Protein AF-A0A220W6M7-F1 (afdb_monomer)

Nearest PDB structures (foldseek):
  3nyj-assembly1_A-2  TM=1.953E-01  e=9.601E+00  Homo sapiens

Solvent-accessible surface area (backbone atoms only — not comparable to full-atom values): 15765 Å² total; per-residue (Å²): 136,85,62,76,67,76,72,73,70,70,79,80,80,88,83,89,80,91,79,82,87,79,91,83,83,86,81,86,84,79,85,83,83,75,80,58,46,102,80,76,49,77,67,78,82,77,92,82,79,97,67,81,81,70,82,74,77,74,71,74,73,82,73,50,67,68,55,52,52,49,52,50,52,48,53,52,49,51,51,52,50,51,53,49,50,53,50,50,48,60,71,67,45,73,75,75,75,78,75,72,78,59,47,63,90,81,37,54,69,58,25,50,51,55,50,50,50,53,51,51,52,50,51,52,51,50,52,50,50,53,51,22,40,55,50,35,46,67,72,38,69,89,52,38,72,62,26,49,54,50,27,53,54,50,26,70,77,35,58,65,58,46,53,54,18,66,72,38,97,43,30,44,47,46,35,37,51,54,22,48,51,50,51,52,38,46,74,72,64,67,65,46,67,62,59,50,52,46,48,50,49,49,49,49,50,48,48,56,58,70,50,51,74,76,72,71,70,78,74,65,98,64,75,88,83,68,74,88,82,71,85,82,80,67,84,77,83,81,68,77,82,59,71,68,76,77,74,110

Mean predicted aligned error: 22.65 Å

Foldseek 3Di:
DDDPVVVPPDDDDDDDDDDDDDDDDDDDDDDDDDDDPPVGDHDDDDDDDDDDDDPDPPPPPPPDVVSVVVVVVVVVVVVVVVVVVVVVCVVPPPDDDPDPQDDCVPDVPSNCVVVVVVVVVVVVLVVLQVVLLVVCCVVVVPCLVVLLVQLVVVCVVPVVQQVVLSVDSRSSVSSSVVSVVVVVCVVVVVPDPVVVVVVVVVVVVVVVVVPPPPPPPPPPPDPPPDDPPDPPPDPDCPDDDPVVVVPD

Secondary structure (DSSP, 8-state):
---THHHH------------------------PPPBPTTSSBPPPPP-----------PPPS--HHHHHHHHHHHHHHHHHHHHHHHHHHHHSPPPPPPPP--TTT-HHHHHHHHHHHHHHHHHHHHHHHHHHHHHHHHSTTTHHHHHHHHHHHHHH-HHHHHHHHHSSSHHHHHHHHHHHHHHHHHTT---HHHHHHHHHHHHHHHHHHS---------S--TT--------PPP---SPPTTTS--

pLDDT: mean 73.78, std 19.53, range [30.53, 96.62]

Radius of gyration: 39.81 Å; Cα contacts (8 Å, |Δi|>4): 66; chains: 1; bounding box: 91×67×106 Å

Structure (mmCIF, N/CA/C/O backbone):
data_AF-A0A220W6M7-F1
#
_entry.id   AF-A0A220W6M7-F1
#
loop_
_atom_site.group_PDB
_atom_site.id
_atom_site.type_symbol
_atom_site.label_atom_id
_atom_site.label_alt_id
_atom_site.label_comp_id
_atom_site.label_asym_id
_atom_site.label_entity_id
_atom_site.label_seq_id
_atom_site.pdbx_PDB_ins_code
_atom_site.Cartn_x
_atom_site.Cartn_y
_atom_site.Cartn_z
_atom_site.occupancy
_atom_site.B_iso_or_equiv
_atom_site.auth_seq_id
_atom_site.auth_comp_id
_atom_site.auth_asym_id
_atom_site.auth_atom_id
_atom_site.pdbx_PDB_model_num
ATOM 1 N N . MET A 1 1 ? 6.833 -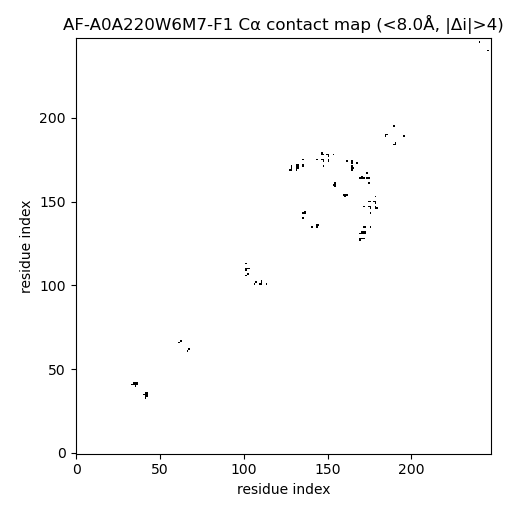43.307 13.948 1.00 44.53 1 MET A N 1
ATOM 2 C CA . MET A 1 1 ? 6.969 -41.965 13.353 1.00 44.53 1 MET A CA 1
ATOM 3 C C . MET A 1 1 ? 7.897 -42.109 12.163 1.00 44.53 1 MET A C 1
ATOM 5 O O . MET A 1 1 ? 9.087 -42.266 12.382 1.00 44.53 1 MET A O 1
ATOM 9 N N . GLY A 1 2 ? 7.351 -42.193 10.949 1.00 49.88 2 GLY A N 1
ATOM 10 C CA . GLY A 1 2 ? 8.148 -42.107 9.722 1.00 49.88 2 GLY A CA 1
ATOM 11 C C . GLY A 1 2 ? 8.271 -40.636 9.343 1.00 49.88 2 GLY A C 1
ATOM 12 O O . GLY A 1 2 ? 7.263 -39.929 9.346 1.00 49.88 2 GLY A O 1
ATOM 13 N N . THR A 1 3 ? 9.491 -40.157 9.133 1.00 58.62 3 THR A N 1
ATOM 14 C CA . THR A 1 3 ? 9.778 -38.774 8.743 1.00 58.62 3 THR A CA 1
ATOM 15 C C . THR A 1 3 ? 9.537 -38.584 7.247 1.00 58.62 3 THR A C 1
ATOM 17 O O . THR A 1 3 ? 9.719 -39.501 6.454 1.00 58.62 3 THR A O 1
ATOM 20 N N . ILE A 1 4 ? 9.109 -37.378 6.874 1.00 58.25 4 ILE A N 1
ATOM 21 C CA . ILE A 1 4 ? 8.737 -36.968 5.508 1.00 58.25 4 ILE A CA 1
ATOM 22 C C . ILE A 1 4 ? 9.890 -37.148 4.495 1.00 58.25 4 ILE A C 1
ATOM 24 O O . ILE A 1 4 ? 9.631 -37.309 3.304 1.00 58.25 4 ILE A O 1
ATOM 28 N N . ASP A 1 5 ? 11.137 -37.238 4.965 1.00 62.22 5 ASP A N 1
ATOM 29 C CA . ASP A 1 5 ? 12.322 -37.516 4.141 1.00 62.22 5 ASP A CA 1
ATOM 30 C C . ASP A 1 5 ? 12.353 -38.926 3.516 1.00 62.22 5 ASP A C 1
ATOM 32 O O . ASP A 1 5 ? 12.956 -39.113 2.462 1.00 62.22 5 ASP A O 1
ATOM 36 N N . ASP A 1 6 ? 11.658 -39.912 4.097 1.00 59.84 6 ASP A N 1
ATOM 37 C CA . ASP A 1 6 ? 11.630 -41.296 3.579 1.00 59.84 6 ASP A CA 1
ATOM 38 C C . ASP A 1 6 ? 10.682 -41.469 2.373 1.00 59.84 6 ASP A C 1
ATOM 40 O O . ASP A 1 6 ? 10.701 -42.488 1.682 1.00 59.84 6 ASP A O 1
ATOM 44 N N . ILE A 1 7 ? 9.828 -40.472 2.110 1.00 60.62 7 ILE A N 1
ATOM 45 C CA . ILE A 1 7 ? 8.860 -40.483 1.002 1.00 60.62 7 ILE A CA 1
ATOM 46 C C . ILE A 1 7 ? 9.419 -39.747 -0.224 1.00 60.62 7 ILE A C 1
ATOM 48 O O . ILE A 1 7 ? 9.070 -40.102 -1.349 1.00 60.62 7 ILE A O 1
ATOM 52 N N . LEU A 1 8 ? 10.302 -38.760 -0.030 1.00 60.56 8 LEU A N 1
ATOM 53 C CA . LEU A 1 8 ? 10.845 -37.950 -1.127 1.00 60.56 8 LEU A CA 1
ATOM 54 C C . LEU A 1 8 ? 12.111 -38.521 -1.786 1.00 60.56 8 LEU A C 1
ATOM 56 O O . LEU A 1 8 ? 12.378 -38.172 -2.930 1.00 60.56 8 LEU A O 1
ATOM 60 N N . ASN A 1 9 ? 12.853 -39.418 -1.130 1.00 52.03 9 ASN A N 1
ATOM 61 C CA . ASN A 1 9 ? 14.113 -39.967 -1.663 1.00 52.03 9 ASN A CA 1
ATOM 62 C C . ASN A 1 9 ? 13.971 -41.317 -2.385 1.00 52.03 9 ASN A C 1
ATOM 64 O O . ASN A 1 9 ? 14.920 -42.096 -2.475 1.00 52.03 9 ASN A O 1
ATOM 68 N N . LYS A 1 10 ? 12.789 -41.615 -2.930 1.00 47.81 10 LYS A N 1
ATOM 69 C CA . LYS A 1 10 ? 12.585 -42.819 -3.737 1.00 47.81 10 LYS A CA 1
ATOM 70 C C . LYS A 1 10 ? 12.917 -42.541 -5.202 1.00 47.81 10 LYS A C 1
ATOM 72 O O . LYS A 1 10 ? 12.023 -42.313 -6.010 1.00 47.81 10 LYS A O 1
ATOM 77 N N . GLU A 1 11 ? 14.207 -42.566 -5.522 1.00 48.38 11 GLU A N 1
ATOM 78 C CA . GLU A 1 11 ? 14.696 -42.706 -6.897 1.00 48.38 11 GLU A CA 1
ATOM 79 C C . GLU A 1 11 ? 14.191 -44.022 -7.511 1.00 48.38 11 GLU A C 1
ATOM 81 O O . GLU A 1 11 ? 14.283 -45.080 -6.877 1.00 48.38 11 GLU A O 1
ATOM 86 N N . PRO A 1 12 ? 13.733 -43.998 -8.770 1.00 40.47 12 PRO A N 1
ATOM 87 C CA . PRO A 1 12 ? 13.888 -45.133 -9.653 1.00 40.47 12 PRO A CA 1
ATOM 88 C C . PRO A 1 12 ? 14.904 -44.812 -10.753 1.00 40.47 12 PRO A C 1
ATOM 90 O O . PRO A 1 12 ? 14.731 -43.911 -11.569 1.00 40.47 12 PRO A O 1
ATOM 93 N N . ALA A 1 13 ? 15.962 -45.613 -10.695 1.00 33.19 13 ALA A N 1
ATOM 94 C CA . ALA A 1 13 ? 16.920 -45.980 -11.719 1.00 33.19 13 ALA A CA 1
ATOM 95 C C . ALA A 1 13 ? 16.460 -45.867 -13.188 1.00 33.19 13 ALA A C 1
ATOM 97 O O . ALA A 1 13 ? 15.352 -46.255 -13.553 1.00 33.19 13 ALA A O 1
ATOM 98 N N . GLU A 1 14 ? 17.416 -45.390 -13.988 1.00 39.47 14 GLU A N 1
ATOM 99 C CA . GLU A 1 14 ? 17.749 -45.726 -15.378 1.00 39.47 14 GLU A CA 1
ATOM 100 C C . GLU A 1 14 ? 16.866 -46.761 -16.099 1.00 39.47 14 GLU A C 1
ATOM 102 O O . GLU A 1 14 ? 16.840 -47.936 -15.739 1.00 39.47 14 GLU A O 1
ATOM 107 N N . GLU A 1 15 ? 16.315 -46.360 -17.249 1.00 40.03 15 GLU A N 1
ATOM 108 C CA . GLU A 1 15 ? 16.199 -47.263 -18.394 1.00 40.03 15 GLU A CA 1
ATOM 109 C C . GLU A 1 15 ? 16.405 -46.484 -19.703 1.00 40.03 15 GLU A C 1
ATOM 111 O O . GLU A 1 15 ? 15.627 -45.614 -20.097 1.00 40.03 15 GLU A O 1
ATOM 116 N N . VAL A 1 16 ? 17.539 -46.779 -20.335 1.00 42.25 16 VAL A N 1
ATOM 117 C CA . VAL A 1 16 ? 17.947 -46.361 -21.674 1.00 42.25 16 VAL A CA 1
ATOM 118 C C . VAL A 1 16 ? 17.204 -47.239 -22.681 1.00 42.25 16 VAL A C 1
ATOM 120 O O . VAL A 1 16 ? 17.301 -48.461 -22.605 1.00 42.25 16 VAL A O 1
ATOM 123 N N . ALA A 1 17 ? 16.511 -46.639 -23.650 1.00 38.94 17 ALA A N 1
ATOM 124 C CA . ALA A 1 17 ? 16.030 -47.352 -24.832 1.00 38.94 17 ALA A CA 1
ATOM 125 C C . ALA A 1 17 ? 16.045 -46.439 -26.068 1.00 38.94 17 ALA A C 1
ATOM 127 O O . ALA A 1 17 ? 15.124 -45.673 -26.342 1.00 38.94 17 ALA A O 1
ATOM 128 N N . GLU A 1 18 ? 17.152 -46.549 -26.791 1.00 39.22 18 GLU A N 1
ATOM 129 C CA . GLU A 1 18 ? 17.383 -46.168 -28.180 1.00 39.22 18 GLU A CA 1
ATOM 130 C C . GLU A 1 18 ? 16.608 -47.115 -29.118 1.00 39.22 18 GLU A C 1
ATOM 132 O O . GLU A 1 18 ? 16.810 -48.324 -29.051 1.00 39.22 18 GLU A O 1
ATOM 137 N N . VAL A 1 19 ? 15.735 -46.585 -29.987 1.00 37.72 19 VAL A N 1
ATOM 138 C CA . VAL A 1 19 ? 15.135 -47.296 -31.143 1.00 37.72 19 VAL A CA 1
ATOM 139 C C . VAL A 1 19 ? 14.845 -46.245 -32.227 1.00 37.72 19 VAL A C 1
ATOM 141 O O . VAL A 1 19 ? 13.926 -45.443 -32.092 1.00 37.72 19 VAL A O 1
ATOM 144 N N . THR A 1 20 ? 15.808 -45.982 -33.110 1.00 33.56 20 THR A N 1
ATOM 145 C CA . THR A 1 20 ? 15.849 -46.427 -34.519 1.00 33.56 20 THR A CA 1
ATOM 146 C C . THR A 1 20 ? 14.613 -46.108 -35.373 1.00 33.56 20 THR A C 1
ATOM 148 O O . THR A 1 20 ? 13.552 -46.723 -35.295 1.00 33.56 20 THR A O 1
ATOM 151 N N . GLU A 1 21 ? 14.845 -45.147 -36.263 1.00 41.66 21 GLU A N 1
ATOM 152 C CA . GLU A 1 21 ? 14.181 -44.897 -37.541 1.00 41.66 21 GLU A CA 1
ATOM 153 C C . GLU A 1 21 ? 14.067 -46.183 -38.387 1.00 41.66 21 GLU A C 1
ATOM 155 O O . GLU A 1 21 ? 14.966 -47.030 -38.363 1.00 41.66 21 GLU A O 1
ATOM 160 N N . PRO A 1 22 ? 12.990 -46.325 -39.177 1.00 42.62 22 PRO A N 1
ATOM 161 C CA . PRO A 1 22 ? 13.221 -46.792 -40.536 1.00 42.62 22 PRO A CA 1
ATOM 162 C C . PRO A 1 22 ? 12.491 -45.944 -41.580 1.00 42.62 22 PRO A C 1
ATOM 164 O O . PRO A 1 22 ? 11.264 -45.926 -41.694 1.00 42.62 22 PRO A O 1
ATOM 167 N N . GLU A 1 23 ? 13.327 -45.304 -42.387 1.00 32.78 23 GLU A N 1
ATOM 168 C CA . GLU A 1 23 ? 13.157 -45.014 -43.803 1.00 32.78 23 GLU A CA 1
ATOM 169 C C . GLU A 1 23 ? 12.409 -46.151 -44.536 1.00 32.78 23 GLU A C 1
ATOM 171 O O . GLU A 1 23 ? 12.826 -47.311 -44.512 1.00 32.78 23 GLU A O 1
ATOM 176 N N . ASN A 1 24 ? 11.307 -45.830 -45.223 1.00 30.53 24 ASN A N 1
ATOM 177 C CA . ASN A 1 24 ? 10.832 -46.644 -46.340 1.00 30.53 24 ASN A CA 1
ATOM 178 C C . ASN A 1 24 ? 10.235 -45.764 -47.443 1.00 30.53 24 ASN A C 1
ATOM 180 O O . ASN A 1 24 ? 9.483 -44.819 -47.208 1.00 30.53 24 ASN A O 1
ATOM 184 N N . VAL A 1 25 ? 10.638 -46.116 -48.654 1.00 32.41 25 VAL A N 1
ATOM 185 C CA . VAL A 1 25 ? 10.663 -45.353 -49.888 1.00 32.41 25 VAL A CA 1
ATOM 186 C C . VAL A 1 25 ? 9.545 -45.837 -50.818 1.00 32.41 25 VAL A C 1
ATOM 188 O O . VAL A 1 25 ? 9.500 -47.010 -51.174 1.00 32.41 25 VAL A O 1
ATOM 191 N N . GLY A 1 26 ? 8.729 -44.887 -51.290 1.00 31.94 26 GLY A N 1
ATOM 192 C CA . GLY A 1 26 ? 8.027 -44.899 -52.587 1.00 31.94 26 GLY A CA 1
ATOM 193 C C . GLY A 1 26 ? 6.697 -45.672 -52.699 1.00 31.94 26 GLY A C 1
ATOM 194 O O . GLY A 1 26 ? 6.409 -46.525 -51.862 1.00 31.94 26 GLY A O 1
ATOM 195 N N . PRO A 1 27 ? 5.883 -45.425 -53.756 1.00 41.16 27 PRO A N 1
ATOM 196 C CA . PRO A 1 27 ? 6.167 -44.621 -54.956 1.00 41.16 27 PRO A CA 1
ATOM 197 C C . PRO A 1 27 ? 5.148 -43.492 -55.265 1.00 41.16 27 PRO A C 1
ATOM 199 O O . PRO A 1 27 ? 3.983 -43.534 -54.874 1.00 41.16 27 PRO A O 1
ATOM 202 N N . GLU A 1 28 ? 5.601 -42.502 -56.041 1.00 37.41 28 GLU A N 1
ATOM 203 C CA . GLU A 1 28 ? 4.785 -41.493 -56.740 1.00 37.41 28 GLU A CA 1
ATOM 204 C C . GLU A 1 28 ? 3.797 -42.114 -57.749 1.00 37.41 28 GLU A C 1
ATOM 206 O O . GLU A 1 28 ? 4.042 -43.203 -58.280 1.00 37.41 28 GLU A O 1
ATOM 211 N N . PRO A 1 29 ? 2.780 -41.340 -58.176 1.00 40.03 29 PRO A N 1
ATOM 212 C CA . PRO A 1 29 ? 2.432 -41.349 -59.588 1.00 40.03 29 PRO A CA 1
ATOM 213 C C . PRO A 1 29 ? 2.424 -39.948 -60.222 1.00 40.03 29 PRO A C 1
ATOM 215 O O . PRO A 1 29 ? 1.600 -39.096 -59.908 1.00 40.03 29 PRO A O 1
ATOM 218 N N . LYS A 1 30 ? 3.304 -39.834 -61.223 1.00 34.19 30 LYS A N 1
ATOM 219 C CA . LYS A 1 30 ? 3.128 -39.191 -62.537 1.00 34.19 30 LYS A CA 1
ATOM 220 C C . LYS A 1 30 ? 2.845 -37.686 -62.604 1.00 34.19 30 LYS A C 1
ATOM 222 O O . LYS A 1 30 ? 1.709 -37.226 -62.603 1.00 34.19 30 LYS A O 1
ATOM 227 N N . ALA A 1 31 ? 3.938 -36.977 -62.876 1.00 34.34 31 ALA A N 1
ATOM 228 C CA . ALA A 1 31 ? 3.983 -35.743 -63.642 1.00 34.34 31 ALA A CA 1
ATOM 229 C C . ALA A 1 31 ? 3.351 -35.908 -65.042 1.00 34.34 31 ALA A C 1
ATOM 231 O O . ALA A 1 31 ? 3.704 -36.823 -65.788 1.00 34.34 31 ALA A O 1
ATOM 232 N N . GLU A 1 32 ? 2.459 -34.987 -65.407 1.00 45.88 32 GLU A N 1
ATOM 233 C CA . GLU A 1 32 ? 2.138 -34.680 -66.802 1.00 45.88 32 GLU A CA 1
ATOM 234 C C . GLU A 1 32 ? 3.168 -33.662 -67.314 1.00 45.88 32 GLU A C 1
ATOM 236 O O . GLU A 1 32 ? 3.287 -32.544 -66.809 1.00 45.88 32 GLU A O 1
ATOM 241 N N . GLU A 1 33 ? 3.970 -34.091 -68.287 1.00 47.62 33 GLU A N 1
ATOM 242 C CA . GLU A 1 33 ? 5.019 -33.307 -68.933 1.00 47.62 33 GLU A CA 1
ATOM 243 C C . GLU A 1 33 ? 4.408 -32.215 -69.824 1.00 47.62 33 GLU A C 1
ATOM 245 O O . GLU A 1 33 ? 3.757 -32.495 -70.830 1.00 47.62 33 GLU A O 1
ATOM 250 N N . GLN A 1 34 ? 4.655 -30.949 -69.484 1.00 54.34 34 GLN A N 1
ATOM 251 C CA . GLN A 1 34 ? 4.528 -29.848 -70.440 1.00 54.34 34 GLN A CA 1
ATOM 252 C C . GLN A 1 34 ? 5.771 -29.834 -71.349 1.00 54.34 34 GLN A C 1
ATOM 254 O O . GLN A 1 34 ? 6.885 -29.960 -70.828 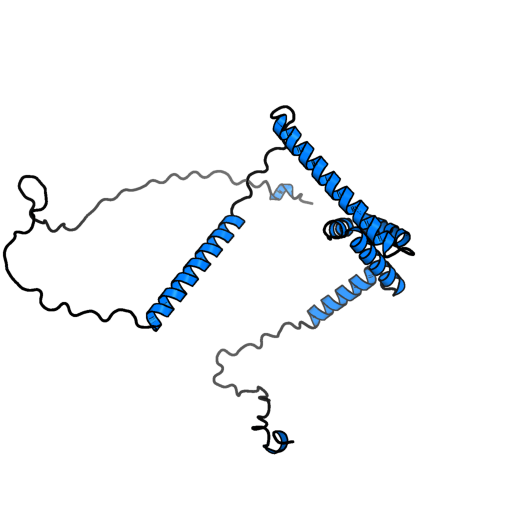1.00 54.34 34 GLN A O 1
ATOM 259 N N . PRO A 1 35 ? 5.631 -29.655 -72.677 1.00 58.31 35 PRO A N 1
ATOM 260 C CA . PRO A 1 35 ? 6.780 -29.600 -73.576 1.00 58.31 35 PRO A CA 1
ATOM 261 C C . PRO A 1 35 ? 7.646 -28.369 -73.257 1.00 58.31 35 PRO A C 1
ATOM 263 O O . PRO A 1 35 ? 7.156 -27.241 -73.201 1.00 58.31 35 PRO A O 1
ATOM 266 N N . ARG A 1 36 ? 8.940 -28.599 -73.012 1.00 59.31 36 ARG A N 1
ATOM 267 C CA . ARG A 1 36 ? 9.973 -27.563 -72.851 1.00 59.31 36 ARG A CA 1
ATOM 268 C C . ARG A 1 36 ? 10.778 -27.460 -74.141 1.00 59.31 36 ARG A C 1
ATOM 270 O O . ARG A 1 36 ? 11.078 -28.484 -74.749 1.00 59.31 36 ARG A O 1
ATOM 277 N N . ASP A 1 37 ? 11.177 -26.248 -74.506 1.00 64.12 37 ASP A N 1
ATOM 278 C CA . ASP A 1 37 ? 12.057 -26.025 -75.655 1.00 64.12 37 ASP A CA 1
ATOM 279 C C . ASP A 1 37 ? 13.495 -26.495 -75.356 1.00 64.12 37 ASP A C 1
ATOM 281 O O . ASP A 1 37 ? 13.874 -26.689 -74.196 1.00 64.12 37 ASP A O 1
ATOM 285 N N . GLU A 1 38 ? 14.331 -26.623 -76.394 1.00 62.38 38 GLU A N 1
ATOM 286 C CA . GLU A 1 38 ? 15.712 -27.160 -76.382 1.00 62.38 38 GLU A CA 1
ATOM 287 C C . GLU A 1 38 ? 16.709 -26.411 -75.459 1.00 62.38 38 GLU A C 1
ATOM 289 O O . GLU A 1 38 ? 17.884 -26.758 -75.370 1.00 62.38 38 GLU A O 1
ATOM 294 N N . THR A 1 39 ? 16.254 -25.388 -74.730 1.00 61.22 39 THR A N 1
ATOM 295 C CA . THR A 1 39 ? 17.016 -24.640 -73.711 1.00 61.22 39 THR A CA 1
ATOM 296 C C . THR A 1 39 ? 16.369 -24.645 -72.316 1.00 61.22 39 THR A C 1
ATOM 298 O O . THR A 1 39 ? 16.762 -23.871 -71.442 1.00 61.22 39 THR A O 1
ATOM 301 N N . GLY A 1 40 ? 15.392 -25.523 -72.064 1.00 63.31 40 GLY A N 1
ATOM 302 C CA . GLY A 1 40 ? 14.891 -25.822 -70.716 1.00 63.31 40 GLY A CA 1
ATOM 303 C C . GLY A 1 40 ? 14.014 -24.745 -70.064 1.00 63.31 40 GLY A C 1
ATOM 304 O O . GLY A 1 40 ? 13.829 -24.779 -68.848 1.00 63.31 40 GLY A O 1
ATOM 305 N N . LYS A 1 41 ? 13.447 -23.811 -70.837 1.00 70.19 41 LYS A N 1
ATOM 306 C CA . LYS A 1 41 ? 12.412 -22.863 -70.379 1.00 70.19 41 LYS A CA 1
ATOM 307 C C . LYS A 1 41 ? 11.058 -23.210 -71.014 1.00 70.19 41 LYS A C 1
ATOM 309 O O . LYS A 1 41 ? 11.018 -23.804 -72.087 1.00 70.19 41 LYS A O 1
ATOM 314 N N . PHE A 1 42 ? 9.964 -22.885 -70.322 1.00 55.75 42 PHE A N 1
ATOM 315 C CA . PHE A 1 42 ? 8.601 -23.089 -70.825 1.00 55.75 42 PHE A CA 1
ATOM 316 C C . PHE A 1 42 ? 8.358 -22.221 -72.069 1.00 55.75 42 PHE A C 1
ATOM 318 O O . PHE A 1 42 ? 8.635 -21.020 -72.029 1.00 55.75 42 PHE A O 1
ATOM 325 N N . ALA A 1 43 ? 7.845 -22.823 -73.146 1.00 51.81 43 ALA A N 1
ATOM 326 C CA . ALA A 1 43 ? 7.500 -22.115 -74.374 1.00 51.81 43 ALA A CA 1
ATOM 327 C C . ALA A 1 43 ? 6.380 -21.094 -74.104 1.00 51.81 43 ALA A C 1
ATOM 329 O O . ALA A 1 43 ? 5.339 -21.432 -73.531 1.00 51.81 43 ALA A O 1
ATOM 330 N N . ALA A 1 44 ? 6.579 -19.840 -74.513 1.00 51.62 44 ALA A N 1
ATOM 331 C CA . ALA A 1 44 ? 5.519 -18.841 -74.504 1.00 51.62 44 ALA A CA 1
ATOM 332 C C . ALA A 1 44 ? 4.501 -19.193 -75.597 1.00 51.62 44 ALA A C 1
ATOM 334 O O . ALA A 1 44 ? 4.839 -19.289 -76.776 1.00 51.62 44 ALA A O 1
ATOM 335 N N . LYS A 1 45 ? 3.254 -19.422 -75.181 1.00 45.59 45 LYS A N 1
ATOM 336 C CA . LYS A 1 45 ? 2.112 -19.705 -76.052 1.00 45.59 45 LYS A CA 1
ATOM 337 C C . LYS A 1 45 ? 1.966 -18.582 -77.088 1.00 45.59 45 LYS A C 1
ATOM 339 O O . LYS A 1 45 ? 1.817 -17.424 -76.710 1.00 45.59 45 LYS A O 1
ATOM 344 N N . GLY A 1 46 ? 2.064 -18.957 -78.363 1.00 39.44 46 GLY A N 1
ATOM 345 C CA . GLY A 1 46 ? 2.105 -18.052 -79.508 1.00 39.44 46 GLY A CA 1
ATOM 346 C C . GLY A 1 46 ? 0.903 -17.115 -79.624 1.00 39.44 46 GLY A C 1
ATOM 347 O O . GLY A 1 46 ? -0.233 -17.479 -79.314 1.00 39.44 46 GLY A O 1
ATOM 348 N N . GLU A 1 47 ? 1.207 -15.908 -80.096 1.00 40.56 47 GLU A N 1
ATOM 349 C CA . GLU A 1 47 ? 0.275 -14.938 -80.658 1.00 40.56 47 GLU A CA 1
ATOM 350 C C . GLU A 1 47 ? -0.268 -15.450 -81.995 1.00 40.56 47 GLU A C 1
ATOM 352 O O . GLU A 1 47 ? 0.490 -15.644 -82.938 1.00 40.56 47 GLU A O 1
ATOM 357 N N . GLU A 1 48 ? -1.577 -15.667 -82.049 1.00 38.16 48 GLU A N 1
ATOM 358 C CA . GLU A 1 48 ? -2.499 -15.273 -83.121 1.00 38.16 48 GLU A CA 1
ATOM 359 C C . GLU A 1 48 ? -3.862 -15.864 -82.744 1.00 38.16 48 GLU A C 1
ATOM 361 O O . GLU A 1 48 ? -4.027 -17.076 -82.757 1.00 38.16 48 GLU A O 1
ATOM 366 N N . GLU A 1 49 ? -4.813 -15.024 -82.330 1.00 35.94 49 GLU A N 1
ATOM 367 C CA . GLU A 1 49 ? -6.099 -14.897 -83.025 1.00 35.94 49 GLU A CA 1
ATOM 368 C C . GLU A 1 49 ? -6.927 -13.773 -82.387 1.00 35.94 49 GLU A C 1
ATOM 370 O O . GLU A 1 49 ? -7.147 -13.703 -81.178 1.00 35.94 49 GLU A O 1
ATOM 375 N N . SER A 1 50 ? -7.387 -12.872 -83.249 1.00 45.75 50 SER A N 1
ATOM 376 C CA . SER A 1 50 ? -8.440 -11.907 -82.974 1.00 45.75 50 SER A CA 1
ATOM 377 C C . SER A 1 50 ? -9.709 -12.637 -82.519 1.00 45.75 50 SER A C 1
ATOM 379 O O . SER A 1 50 ? -10.428 -13.212 -83.335 1.00 45.75 50 SER A O 1
ATOM 381 N N . ALA A 1 51 ? -10.040 -12.512 -81.239 1.00 39.38 51 ALA A N 1
ATOM 382 C CA . ALA A 1 51 ? -11.400 -12.645 -80.744 1.00 39.38 51 ALA A CA 1
ATOM 383 C C . ALA A 1 51 ? -11.632 -11.554 -79.693 1.00 39.38 51 ALA A C 1
ATOM 385 O O . ALA A 1 51 ? -10.955 -11.512 -78.667 1.00 39.38 51 ALA A O 1
ATOM 386 N N . SER A 1 52 ? -12.565 -10.639 -79.974 1.00 42.22 52 SER A N 1
ATOM 387 C CA . SER A 1 52 ? -13.106 -9.704 -78.982 1.00 42.22 52 SER A CA 1
ATOM 388 C C . SER A 1 52 ? -13.447 -10.444 -77.685 1.00 42.22 52 SER A C 1
ATOM 390 O O . SER A 1 52 ? -14.017 -11.536 -77.769 1.00 42.22 52 SER A O 1
ATOM 392 N N . PRO A 1 53 ? -13.177 -9.872 -76.497 1.00 45.25 53 PRO A N 1
ATOM 393 C CA . PRO A 1 53 ? -13.656 -10.483 -75.274 1.00 45.25 53 PRO A CA 1
ATOM 394 C C . PRO A 1 53 ? -15.187 -10.473 -75.327 1.00 45.25 53 PRO A C 1
ATOM 396 O O . PRO A 1 53 ? -15.817 -9.426 -75.498 1.00 45.25 53 PRO A O 1
ATOM 399 N N . ALA A 1 54 ? -15.785 -11.661 -75.237 1.00 50.12 54 ALA A N 1
ATOM 400 C CA . ALA A 1 54 ? -17.180 -11.794 -74.849 1.00 50.12 54 ALA A CA 1
ATOM 401 C C . ALA A 1 54 ? -17.377 -11.030 -73.527 1.00 50.12 54 ALA A C 1
ATOM 403 O O . ALA A 1 54 ? -16.444 -11.012 -72.720 1.00 50.12 54 ALA A O 1
ATOM 404 N N . PRO A 1 55 ? -18.532 -10.377 -73.301 1.00 47.81 55 PRO A N 1
ATOM 405 C CA . PRO A 1 55 ? -18.739 -9.603 -72.090 1.00 47.81 55 PRO A CA 1
ATOM 406 C C . PRO A 1 55 ? -18.572 -10.542 -70.899 1.00 47.81 55 PRO A C 1
ATOM 408 O O . PRO A 1 55 ? -19.325 -11.503 -70.737 1.00 47.81 55 PRO A O 1
ATOM 411 N N . GLU A 1 56 ? -17.526 -10.281 -70.125 1.00 56.88 56 GLU A N 1
ATOM 412 C CA . GLU A 1 56 ? -17.282 -10.877 -68.825 1.00 56.88 56 GLU A CA 1
ATOM 413 C C . GLU A 1 56 ? -18.566 -10.645 -68.030 1.00 56.88 56 GLU A C 1
ATOM 415 O O . GLU A 1 56 ? -18.995 -9.505 -67.849 1.00 56.88 56 GLU A O 1
ATOM 420 N N . ALA A 1 57 ? -19.273 -11.727 -67.701 1.00 53.88 57 ALA A N 1
ATOM 421 C CA . ALA A 1 57 ? -20.438 -11.635 -66.846 1.00 53.88 57 ALA A CA 1
ATOM 422 C C . ALA A 1 57 ? -19.936 -11.054 -65.525 1.00 53.88 57 ALA A C 1
ATOM 424 O O . ALA A 1 57 ? -19.276 -11.761 -64.768 1.00 53.88 57 ALA A O 1
ATOM 425 N N . GLU A 1 58 ? -20.173 -9.758 -65.310 1.00 60.66 58 GLU A N 1
ATOM 426 C CA . GLU A 1 58 ? -19.865 -9.073 -64.062 1.00 60.66 58 GLU A CA 1
ATOM 427 C C . GLU A 1 58 ? -20.516 -9.881 -62.939 1.00 60.66 58 GLU A C 1
ATOM 429 O O . GLU A 1 58 ? -21.739 -9.864 -62.767 1.00 60.66 58 GLU A O 1
ATOM 434 N N . GLU A 1 59 ? -19.704 -10.649 -62.205 1.00 63.69 59 GLU A N 1
ATOM 435 C CA . GLU A 1 59 ? -20.144 -11.231 -60.948 1.00 63.69 59 GLU A CA 1
ATOM 436 C C . GLU A 1 59 ? -20.666 -10.064 -60.105 1.00 63.69 59 GLU A C 1
ATOM 438 O O . GLU A 1 59 ? -19.965 -9.051 -59.974 1.00 63.69 59 GLU A O 1
ATOM 443 N N . PRO A 1 60 ? -21.907 -10.139 -59.588 1.00 60.53 60 PRO A N 1
ATOM 444 C CA . PRO A 1 60 ? -22.477 -9.024 -58.859 1.00 60.53 60 PRO A CA 1
ATOM 445 C C . PRO A 1 60 ? -21.513 -8.694 -57.720 1.00 60.53 60 PRO A C 1
ATOM 447 O O . PRO A 1 60 ? -21.101 -9.615 -57.004 1.00 60.53 60 PRO A O 1
ATOM 450 N N . PRO A 1 61 ? -21.116 -7.420 -57.548 1.00 67.31 61 PRO A N 1
ATOM 451 C CA . PRO A 1 61 ? -20.163 -7.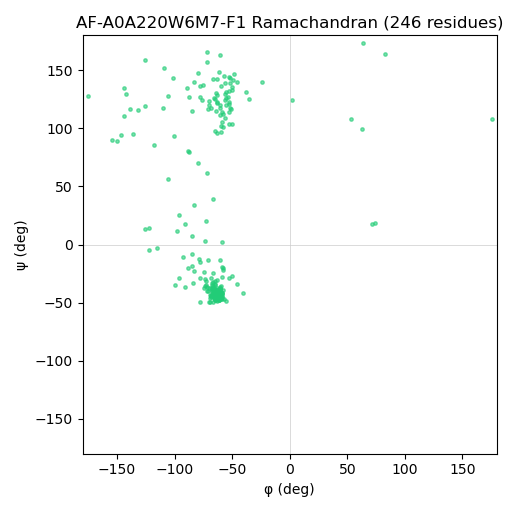064 -56.513 1.00 67.31 61 PRO A CA 1
ATOM 452 C C . PRO A 1 61 ? -20.690 -7.633 -55.197 1.00 67.31 61 PRO A C 1
ATOM 454 O O . PRO A 1 61 ? -21.875 -7.476 -54.889 1.00 67.31 61 PRO A O 1
ATOM 457 N N . PHE A 1 62 ? -19.834 -8.322 -54.431 1.00 60.66 62 PHE A N 1
ATOM 458 C CA . PHE A 1 62 ? -20.138 -8.896 -53.108 1.00 60.66 62 PHE A CA 1
ATOM 459 C C . PHE A 1 62 ? -20.406 -7.802 -52.046 1.00 60.66 62 PHE A C 1
ATOM 461 O O . PHE A 1 62 ? -20.016 -7.889 -50.883 1.00 60.66 62 PHE A O 1
ATOM 468 N N . ASP A 1 63 ? -21.099 -6.748 -52.457 1.00 64.06 63 ASP A N 1
ATOM 469 C CA . ASP A 1 63 ? -21.480 -5.540 -51.757 1.00 64.06 63 ASP A CA 1
ATOM 470 C C . ASP A 1 63 ? -22.848 -5.672 -51.080 1.00 64.06 63 ASP A C 1
ATOM 472 O O . ASP A 1 63 ? -23.450 -4.678 -50.672 1.00 64.06 63 ASP A O 1
ATOM 476 N N . HIS A 1 64 ? -23.338 -6.898 -50.887 1.00 74.38 64 HIS A N 1
ATOM 477 C CA . HIS A 1 64 ? -24.472 -7.132 -50.007 1.00 74.38 64 HIS A CA 1
ATOM 478 C C . HIS A 1 64 ? -24.090 -6.737 -48.574 1.00 74.38 64 HIS A C 1
ATOM 480 O O . HIS A 1 64 ? -23.136 -7.260 -47.997 1.00 74.38 64 HIS A O 1
ATOM 486 N N . ALA A 1 65 ? -24.857 -5.820 -47.975 1.00 78.81 65 ALA A N 1
ATOM 487 C CA . ALA A 1 65 ? -24.595 -5.267 -46.640 1.00 78.81 65 ALA A CA 1
ATOM 488 C C . ALA A 1 65 ? -24.396 -6.343 -45.551 1.00 78.81 65 ALA A C 1
ATOM 490 O O . ALA A 1 65 ? -23.637 -6.136 -44.606 1.00 78.81 65 ALA A O 1
ATOM 491 N N . ALA A 1 66 ? -25.021 -7.513 -45.714 1.00 80.00 66 ALA A N 1
ATOM 492 C CA . ALA A 1 66 ? -24.837 -8.665 -44.836 1.00 80.00 66 ALA A CA 1
ATOM 493 C C . ALA A 1 66 ? -23.414 -9.256 -44.896 1.00 80.00 66 ALA A C 1
ATOM 495 O O . ALA A 1 66 ? -22.849 -9.570 -43.852 1.00 80.00 66 ALA A O 1
ATOM 496 N N . VAL A 1 67 ? -22.813 -9.352 -46.087 1.00 86.06 67 VAL A N 1
ATOM 497 C CA . VAL A 1 67 ? -21.445 -9.870 -46.286 1.00 86.06 67 VAL A CA 1
ATOM 498 C C . VAL A 1 67 ? -20.415 -8.882 -45.741 1.00 86.06 67 VAL A C 1
ATOM 500 O O . VAL A 1 67 ? -19.472 -9.274 -45.059 1.00 86.06 67 VAL A O 1
ATOM 503 N N . LYS A 1 68 ? -20.633 -7.577 -45.950 1.00 87.06 68 LYS A N 1
ATOM 504 C CA . LYS A 1 68 ? -19.799 -6.526 -45.345 1.00 87.06 68 LYS A CA 1
ATOM 505 C C . LYS A 1 68 ? -19.855 -6.570 -43.817 1.00 87.06 68 LYS A C 1
ATOM 507 O O . LYS A 1 68 ? -18.808 -6.528 -43.182 1.00 87.06 68 LYS A O 1
ATOM 512 N N . GLY A 1 69 ? -21.050 -6.709 -43.239 1.00 88.12 69 GLY A N 1
ATOM 513 C CA . GLY A 1 69 ? -21.231 -6.815 -41.789 1.00 88.12 69 GLY A CA 1
ATOM 514 C C . GLY A 1 69 ? -20.646 -8.093 -41.179 1.00 88.12 69 GLY A C 1
ATOM 515 O O . GLY A 1 69 ? -20.179 -8.070 -40.043 1.00 88.12 69 GLY A O 1
ATOM 516 N N . GLU A 1 70 ? -20.650 -9.209 -41.909 1.00 90.06 70 GLU A N 1
ATOM 517 C CA . GLU A 1 70 ? -19.986 -10.446 -41.478 1.00 90.06 70 GLU A CA 1
ATOM 518 C C . GLU A 1 70 ? -18.462 -10.287 -41.506 1.00 90.06 70 GLU A C 1
ATOM 520 O O . GLU A 1 70 ? -17.806 -10.546 -40.496 1.00 90.06 70 GLU A O 1
ATOM 525 N N . ARG A 1 71 ? -17.913 -9.719 -42.586 1.00 91.12 71 ARG A N 1
ATOM 526 C CA . ARG A 1 71 ? -16.478 -9.448 -42.712 1.00 91.12 71 ARG A CA 1
ATOM 527 C C . ARG A 1 71 ? -15.969 -8.488 -41.635 1.00 91.12 71 ARG A C 1
ATOM 529 O O . ARG A 1 71 ? -14.904 -8.737 -41.076 1.00 91.12 71 ARG A O 1
ATOM 536 N N . THR A 1 72 ? -16.702 -7.421 -41.312 1.00 92.56 72 THR A N 1
ATOM 537 C CA . THR A 1 72 ? -16.288 -6.491 -40.245 1.00 92.56 72 THR A CA 1
ATOM 538 C C . THR A 1 72 ? -16.326 -7.157 -38.875 1.00 92.56 72 THR A C 1
ATOM 540 O O . THR A 1 72 ? -15.358 -7.054 -38.130 1.00 92.56 72 THR A O 1
ATOM 543 N N . ARG A 1 73 ? -17.387 -7.913 -38.559 1.00 93.75 73 ARG A N 1
ATOM 544 C CA . ARG A 1 73 ? -17.473 -8.664 -37.293 1.00 93.75 73 ARG A CA 1
ATOM 545 C C . ARG A 1 73 ? -16.356 -9.690 -37.163 1.00 93.75 73 ARG A C 1
ATOM 547 O O . ARG A 1 73 ? -15.805 -9.847 -36.079 1.00 93.75 73 ARG A O 1
ATOM 554 N N . ARG A 1 74 ? -16.011 -10.368 -38.258 1.00 94.94 74 ARG A N 1
ATOM 555 C CA . ARG A 1 74 ? -14.904 -11.323 -38.292 1.00 94.94 74 ARG A CA 1
ATOM 556 C C . ARG A 1 74 ? -13.568 -10.637 -38.027 1.00 94.94 74 ARG A C 1
ATOM 558 O O . ARG A 1 74 ? -12.832 -11.079 -37.156 1.00 94.94 74 ARG A O 1
ATOM 565 N N . GLN A 1 75 ? -13.294 -9.523 -38.699 1.00 94.94 75 GLN A N 1
ATOM 566 C CA . GLN A 1 75 ? -12.066 -8.751 -38.485 1.00 94.94 75 GLN A CA 1
ATOM 567 C C . GLN A 1 75 ? -11.967 -8.189 -37.061 1.00 94.94 75 GLN A C 1
ATOM 569 O O . GLN A 1 75 ? -10.894 -8.188 -36.467 1.00 94.94 75 GLN A O 1
ATOM 574 N N . GLU A 1 76 ? -13.076 -7.721 -36.487 1.00 95.88 76 GLU A N 1
ATOM 575 C CA . GLU A 1 76 ? -13.120 -7.269 -35.093 1.00 95.88 76 GLU A CA 1
ATOM 576 C C . GLU A 1 76 ? -12.880 -8.416 -34.107 1.00 95.88 76 GLU A C 1
ATOM 578 O O . GLU A 1 76 ? -12.185 -8.227 -33.110 1.00 95.88 76 GLU A O 1
ATOM 583 N N . ALA A 1 77 ? -13.435 -9.600 -34.375 1.00 94.94 77 ALA A N 1
ATOM 584 C CA . ALA A 1 77 ? -13.194 -10.785 -33.562 1.00 94.94 77 ALA A CA 1
ATOM 585 C C . ALA A 1 77 ? -11.728 -11.231 -33.646 1.00 94.94 77 ALA A C 1
ATOM 587 O O . ALA A 1 77 ? -11.120 -11.488 -32.613 1.00 94.94 77 ALA A O 1
ATOM 588 N N . GLU A 1 78 ? -11.141 -11.250 -34.844 1.00 95.81 78 GLU A N 1
ATOM 589 C CA . GLU A 1 78 ? -9.727 -11.579 -35.060 1.00 95.81 78 GLU A CA 1
ATOM 590 C C . GLU A 1 78 ? -8.801 -10.589 -34.335 1.00 95.81 78 GLU A C 1
ATOM 592 O O . GLU A 1 78 ? -7.879 -11.020 -33.650 1.00 95.81 78 GLU A O 1
ATOM 597 N N . ARG A 1 79 ? -9.095 -9.281 -34.378 1.00 96.38 79 ARG A N 1
ATOM 598 C CA . ARG A 1 79 ? -8.340 -8.260 -33.624 1.00 96.38 79 ARG A CA 1
ATOM 599 C C . ARG A 1 79 ? -8.419 -8.451 -32.113 1.00 96.38 79 ARG A C 1
ATOM 601 O O . ARG A 1 79 ? -7.417 -8.313 -31.422 1.00 96.38 79 ARG A O 1
ATOM 608 N N . LYS A 1 80 ? -9.606 -8.765 -31.591 1.00 96.12 80 LYS A N 1
ATOM 609 C CA . LYS A 1 80 ? -9.779 -9.027 -30.156 1.00 96.12 80 LYS A CA 1
ATOM 610 C C . LYS A 1 80 ? -9.056 -10.297 -29.730 1.00 96.12 80 LYS A C 1
ATOM 612 O O . LYS A 1 80 ? -8.489 -10.329 -28.646 1.00 96.12 80 LYS A O 1
ATOM 617 N N . LEU A 1 81 ? -9.073 -11.330 -30.572 1.00 96.62 81 LEU A N 1
ATOM 618 C CA . LEU A 1 81 ? -8.335 -12.562 -30.316 1.00 96.62 81 LEU A CA 1
ATOM 619 C C . LEU A 1 81 ? -6.829 -12.310 -30.302 1.00 96.62 81 LEU A C 1
ATOM 621 O O . LEU A 1 81 ? -6.181 -12.749 -29.360 1.00 96.62 81 LEU A O 1
ATOM 625 N N . SER A 1 82 ? -6.290 -11.557 -31.266 1.00 96.25 82 SER A N 1
ATOM 626 C CA . SER A 1 82 ? -4.862 -11.223 -31.274 1.00 96.25 82 SER A CA 1
ATOM 627 C C . SER A 1 82 ? -4.463 -10.362 -30.076 1.00 96.25 82 SER A C 1
ATOM 629 O O . SER A 1 82 ? -3.440 -10.620 -29.458 1.00 96.25 82 SER A O 1
ATOM 631 N N . GLU A 1 83 ? -5.283 -9.379 -29.695 1.00 96.00 83 GLU A N 1
ATOM 632 C CA . GLU A 1 83 ? -5.019 -8.538 -28.520 1.00 96.00 83 GLU A CA 1
ATOM 633 C C . GLU A 1 83 ? -5.037 -9.358 -27.220 1.00 96.00 83 GLU A C 1
ATOM 635 O O . GLU A 1 83 ? -4.158 -9.209 -26.372 1.00 96.00 83 GLU A O 1
ATOM 640 N N . LEU A 1 84 ? -6.004 -10.269 -27.069 1.00 96.06 84 LEU A N 1
ATOM 641 C CA . LEU A 1 84 ? -6.056 -11.179 -25.924 1.00 96.06 84 LEU A CA 1
ATOM 642 C C . LEU A 1 84 ? -4.877 -12.153 -25.914 1.00 96.06 84 LEU A C 1
ATOM 644 O O . LEU A 1 84 ? -4.333 -12.428 -24.848 1.00 96.06 84 LEU A O 1
ATOM 648 N N . GLU A 1 85 ? -4.466 -12.669 -27.071 1.00 95.88 85 GLU A N 1
ATOM 649 C CA . GLU A 1 85 ? -3.300 -13.544 -27.188 1.00 95.88 85 GLU A CA 1
ATOM 650 C C . GLU A 1 85 ? -2.007 -12.806 -26.821 1.00 95.88 85 GLU A C 1
ATOM 652 O O . GLU A 1 85 ? -1.191 -13.340 -26.073 1.00 95.88 85 GLU A O 1
ATOM 657 N N . GLU A 1 86 ? -1.842 -11.557 -27.258 1.00 95.62 86 GLU A N 1
ATOM 658 C CA . GLU A 1 86 ? -0.716 -10.705 -26.867 1.00 95.62 86 GLU A CA 1
ATOM 659 C C . GLU A 1 86 ? -0.707 -10.431 -25.361 1.00 95.62 86 GLU A C 1
ATOM 661 O O . GLU A 1 86 ? 0.341 -10.549 -24.722 1.00 95.62 86 GLU A O 1
ATOM 666 N N . GLN A 1 87 ? -1.867 -10.140 -24.766 1.00 93.81 87 GLN A N 1
ATOM 667 C CA . GLN A 1 87 ? -1.991 -9.962 -23.318 1.00 93.81 87 GLN A CA 1
ATOM 668 C C . GLN A 1 87 ? -1.650 -11.250 -22.562 1.00 93.81 87 GLN A C 1
ATOM 670 O O . GLN A 1 87 ? -0.862 -11.216 -21.616 1.00 93.81 87 GLN A O 1
ATOM 675 N N . LEU A 1 88 ? -2.188 -12.397 -22.988 1.00 94.12 88 LEU A N 1
ATOM 676 C CA . LEU A 1 88 ? -1.889 -13.694 -22.379 1.00 94.12 88 LEU A CA 1
ATOM 677 C C . LEU A 1 88 ? -0.411 -14.048 -22.514 1.00 94.12 88 LEU A C 1
ATOM 679 O O . LEU A 1 88 ? 0.188 -14.520 -21.552 1.00 94.12 88 LEU A O 1
ATOM 683 N N . LYS A 1 89 ? 0.200 -13.769 -23.665 1.00 94.00 89 LYS A N 1
ATOM 684 C CA . LYS A 1 89 ? 1.633 -13.960 -23.883 1.00 94.00 89 LYS A CA 1
ATOM 685 C C . LYS A 1 89 ? 2.464 -13.041 -22.995 1.00 94.00 89 LYS A C 1
ATOM 687 O O . LYS A 1 89 ? 3.483 -13.486 -22.477 1.00 94.00 89 LYS A O 1
ATOM 692 N N . ALA A 1 90 ? 2.042 -11.798 -22.774 1.00 88.81 90 ALA A N 1
ATOM 693 C CA . ALA A 1 90 ? 2.714 -10.883 -21.853 1.00 88.81 90 ALA A CA 1
ATOM 694 C C . ALA A 1 90 ? 2.611 -11.346 -20.388 1.00 88.81 90 ALA A C 1
ATOM 696 O O . ALA A 1 90 ? 3.581 -11.231 -19.647 1.00 88.81 90 ALA A O 1
ATOM 697 N N . LEU A 1 91 ? 1.470 -11.915 -19.988 1.00 88.12 91 LEU A N 1
ATOM 698 C CA . LEU A 1 91 ? 1.249 -12.488 -18.654 1.00 88.12 91 LEU A CA 1
ATOM 699 C C . LEU A 1 91 ? 1.983 -13.823 -18.439 1.00 88.12 91 LEU A C 1
ATOM 701 O O . LEU A 1 91 ? 2.410 -14.112 -17.325 1.00 88.12 91 LEU A O 1
ATOM 705 N N . GLN A 1 92 ? 2.101 -14.648 -19.484 1.00 88.62 92 GLN A N 1
ATOM 706 C CA . GLN A 1 92 ? 2.804 -15.937 -19.444 1.00 88.62 92 GLN A CA 1
ATOM 707 C C . GLN A 1 92 ? 4.311 -15.807 -19.632 1.00 88.62 92 GLN A C 1
ATOM 709 O O . GLN A 1 92 ? 5.047 -16.711 -19.236 1.00 88.62 92 GLN A O 1
ATOM 714 N N . SER A 1 93 ? 4.774 -14.720 -20.253 1.00 86.75 93 SER A N 1
ATOM 715 C CA . SER A 1 93 ? 6.201 -14.448 -20.347 1.00 86.75 93 SER A CA 1
ATOM 716 C C . SER A 1 93 ? 6.734 -14.314 -18.923 1.00 86.75 93 SER A C 1
ATOM 718 O O . SER A 1 93 ? 6.247 -13.458 -18.179 1.00 86.75 93 SER A O 1
ATOM 720 N N . PRO A 1 94 ? 7.689 -15.165 -18.509 1.00 79.88 94 PRO A N 1
ATOM 721 C CA . PRO A 1 94 ? 8.283 -15.025 -17.196 1.00 79.88 94 PRO A CA 1
ATOM 722 C C . PRO A 1 94 ? 8.854 -13.609 -17.094 1.00 79.88 94 PRO A C 1
ATOM 724 O O . PRO A 1 94 ? 9.422 -13.117 -18.079 1.00 79.88 94 PRO A O 1
ATOM 727 N N . PRO A 1 95 ? 8.688 -12.931 -15.944 1.00 75.19 95 PRO A N 1
ATOM 728 C CA . PRO A 1 95 ? 9.351 -11.656 -15.742 1.00 75.19 95 PRO A CA 1
ATOM 729 C C . PRO A 1 95 ? 10.843 -11.843 -16.049 1.00 75.19 95 PRO A C 1
ATOM 731 O O . PRO A 1 95 ? 11.380 -12.927 -15.773 1.00 75.19 95 PRO A O 1
ATOM 734 N N . PRO A 1 96 ? 11.508 -10.838 -16.653 1.00 74.25 96 PRO A N 1
ATOM 735 C CA . PRO A 1 96 ? 12.945 -10.912 -16.862 1.00 74.25 96 PRO A CA 1
ATOM 736 C C . PRO A 1 96 ? 13.606 -11.322 -15.541 1.00 74.25 96 PRO A C 1
ATOM 738 O O . PRO A 1 96 ? 13.117 -10.916 -14.476 1.00 74.25 96 PRO A O 1
ATOM 741 N N . PRO A 1 97 ? 14.653 -12.170 -15.590 1.00 72.19 97 PRO A N 1
ATOM 742 C CA . PRO A 1 97 ? 15.335 -12.595 -14.380 1.00 72.19 97 PRO A CA 1
ATOM 743 C C . PRO A 1 97 ? 15.675 -11.344 -13.566 1.00 72.19 97 PRO A C 1
ATOM 745 O O . PRO A 1 97 ? 16.078 -10.344 -14.171 1.00 72.19 97 PRO A O 1
ATOM 748 N N . PRO A 1 98 ? 15.440 -11.356 -12.240 1.00 63.34 98 PRO A N 1
ATOM 749 C CA . PRO A 1 98 ? 15.768 -10.207 -11.415 1.00 63.34 98 PRO A CA 1
ATOM 750 C C . PRO A 1 98 ? 17.231 -9.869 -11.685 1.00 63.34 98 PRO A C 1
ATOM 752 O O . PRO A 1 98 ? 18.089 -10.738 -11.546 1.00 63.34 98 PRO A O 1
ATOM 755 N N . GLU A 1 99 ? 17.492 -8.647 -12.154 1.00 67.31 99 GLU A N 1
ATOM 756 C CA . GLU A 1 99 ? 18.865 -8.176 -12.283 1.00 67.31 99 GLU A CA 1
ATOM 757 C C . GLU A 1 99 ? 19.511 -8.330 -10.907 1.00 67.31 99 GLU A C 1
ATOM 759 O O . GLU A 1 99 ? 18.939 -7.888 -9.902 1.00 67.31 99 GLU A O 1
ATOM 764 N N . ASP A 1 100 ? 20.652 -9.022 -10.854 1.00 69.06 100 ASP A N 1
ATOM 765 C CA . ASP A 1 100 ? 21.376 -9.217 -9.605 1.00 69.06 100 ASP A CA 1
ATOM 766 C C . ASP A 1 100 ? 21.582 -7.850 -8.933 1.00 69.06 100 ASP A C 1
ATOM 768 O O . ASP A 1 100 ? 21.837 -6.854 -9.626 1.00 69.06 100 ASP A O 1
ATOM 772 N N . PRO A 1 101 ? 21.421 -7.753 -7.597 1.00 65.06 101 PRO A N 1
ATOM 773 C CA . PRO A 1 101 ? 21.606 -6.488 -6.899 1.00 65.06 101 PRO A CA 1
ATOM 774 C C . PRO A 1 101 ? 22.978 -5.938 -7.278 1.00 65.06 101 PRO A C 1
ATOM 776 O O . PRO A 1 101 ? 23.973 -6.639 -7.097 1.00 65.06 101 PRO A O 1
ATOM 779 N N . ALA A 1 102 ? 23.026 -4.721 -7.837 1.00 69.31 102 ALA A N 1
ATOM 780 C CA . ALA A 1 102 ? 24.249 -4.204 -8.433 1.00 69.31 102 ALA A CA 1
ATOM 781 C C . ALA A 1 102 ? 25.348 -4.203 -7.371 1.00 69.31 102 ALA A C 1
ATOM 783 O O . ALA A 1 102 ? 25.277 -3.483 -6.368 1.00 69.31 102 ALA A O 1
ATOM 784 N N . SER A 1 103 ? 26.352 -5.053 -7.565 1.00 75.06 103 SER A N 1
ATOM 785 C CA . SER A 1 103 ? 27.507 -5.087 -6.690 1.00 75.06 103 SER A CA 1
ATOM 786 C C . SER A 1 103 ? 28.248 -3.767 -6.847 1.00 75.06 103 SER A C 1
ATOM 788 O O . SER A 1 103 ? 28.658 -3.417 -7.953 1.00 75.06 103 SER A O 1
ATOM 790 N N . LEU A 1 104 ? 28.493 -3.070 -5.731 1.00 72.38 104 LEU A N 1
ATOM 791 C CA . LEU A 1 104 ? 29.328 -1.858 -5.686 1.00 72.38 104 LEU A CA 1
ATOM 792 C C . LEU A 1 104 ? 30.649 -2.037 -6.462 1.00 72.38 104 LEU A C 1
ATOM 794 O O . LEU A 1 104 ? 31.164 -1.093 -7.047 1.00 72.38 104 LEU A O 1
ATOM 798 N N . TRP A 1 105 ? 31.192 -3.257 -6.444 1.00 76.62 105 TRP A N 1
ATOM 799 C CA . TRP A 1 105 ? 32.492 -3.612 -7.011 1.00 76.62 105 TRP A CA 1
ATOM 800 C C . TRP A 1 105 ? 32.478 -3.945 -8.505 1.00 76.62 105 TRP A C 1
ATOM 802 O O . TRP A 1 105 ? 33.540 -3.948 -9.122 1.00 76.62 105 TRP A O 1
ATOM 812 N N . GLU A 1 106 ? 31.316 -4.263 -9.072 1.00 82.25 106 GLU A N 1
ATOM 813 C CA . GLU A 1 106 ? 31.190 -4.681 -10.475 1.00 82.25 106 GLU A CA 1
ATOM 814 C C . GLU A 1 106 ? 30.726 -3.522 -11.356 1.00 82.25 106 GLU A C 1
ATOM 816 O O . GLU A 1 106 ? 31.161 -3.411 -12.501 1.00 82.25 106 GLU A O 1
ATOM 821 N N . ASP A 1 107 ? 29.872 -2.644 -10.819 1.00 82.31 107 ASP A N 1
ATOM 822 C CA . ASP A 1 107 ? 29.306 -1.518 -11.556 1.00 82.31 107 ASP A CA 1
ATOM 823 C C . ASP A 1 107 ? 28.913 -0.379 -10.595 1.00 82.31 107 ASP A C 1
ATOM 825 O O . ASP A 1 107 ? 27.801 -0.319 -10.061 1.00 82.31 107 ASP A O 1
ATOM 829 N N . GLU A 1 108 ? 29.866 0.524 -10.341 1.00 82.69 108 GLU A N 1
ATOM 830 C CA . GLU A 1 108 ? 29.693 1.649 -9.414 1.00 82.69 108 GLU A CA 1
ATOM 831 C C . GLU A 1 108 ? 28.552 2.586 -9.847 1.00 82.69 108 GLU A C 1
ATOM 833 O O . GLU A 1 108 ? 27.790 3.061 -9.004 1.00 82.69 108 GLU A O 1
ATOM 838 N N . GLU A 1 109 ? 28.383 2.820 -11.152 1.00 85.69 109 GLU A N 1
ATOM 839 C CA . GLU A 1 109 ? 27.348 3.711 -11.686 1.00 85.69 109 GLU A CA 1
ATOM 840 C C . GLU A 1 109 ? 25.946 3.123 -11.475 1.00 85.69 109 GLU A C 1
ATOM 842 O O . GLU A 1 109 ? 25.044 3.819 -10.996 1.00 85.69 109 GLU A O 1
ATOM 847 N N . LYS A 1 110 ? 25.763 1.818 -11.725 1.00 83.81 110 LYS A N 1
ATOM 848 C CA . LYS A 1 110 ? 24.494 1.137 -11.418 1.00 83.81 110 LYS A CA 1
ATOM 849 C C . LYS A 1 110 ? 24.206 1.092 -9.927 1.00 83.81 110 LYS A C 1
ATOM 851 O O . LYS A 1 110 ? 23.058 1.306 -9.533 1.00 83.81 110 LYS A O 1
ATOM 856 N N . TRP A 1 111 ? 25.217 0.859 -9.092 1.00 85.94 111 TRP A N 1
ATOM 857 C CA . TRP A 1 111 ? 25.037 0.903 -7.643 1.00 85.94 111 TRP A CA 1
ATOM 858 C C . TRP A 1 111 ? 24.597 2.296 -7.178 1.00 85.94 111 TRP A C 1
ATOM 860 O O . TRP A 1 111 ? 23.630 2.410 -6.424 1.00 85.94 111 TRP A O 1
ATOM 870 N N . GLN A 1 112 ? 25.239 3.363 -7.666 1.00 86.81 112 GLN A N 1
ATOM 871 C CA . GLN A 1 112 ? 24.858 4.741 -7.344 1.00 86.81 112 GLN A CA 1
ATOM 872 C C . GLN A 1 112 ? 23.437 5.061 -7.821 1.00 86.81 112 GLN A C 1
ATOM 874 O O . GLN A 1 112 ? 22.680 5.696 -7.085 1.00 86.81 112 GLN A O 1
ATOM 879 N N . ALA A 1 113 ? 23.041 4.587 -9.004 1.00 87.25 113 ALA A N 1
ATOM 880 C CA . ALA A 1 113 ? 21.688 4.762 -9.522 1.00 87.25 113 ALA A CA 1
ATOM 881 C C . ALA A 1 113 ? 20.637 4.033 -8.665 1.00 87.25 113 ALA A C 1
ATOM 883 O O . ALA A 1 113 ? 19.650 4.651 -8.268 1.00 87.25 113 ALA A O 1
ATOM 884 N N . GLN A 1 114 ? 20.861 2.759 -8.316 1.00 85.94 114 GLN A N 1
ATOM 885 C CA . GLN A 1 114 ? 19.961 1.972 -7.459 1.00 85.94 114 GLN A CA 1
ATOM 886 C C . GLN A 1 114 ? 19.887 2.527 -6.028 1.00 85.94 114 GLN A C 1
ATOM 888 O O . GLN A 1 114 ? 18.820 2.586 -5.409 1.00 85.94 114 GLN A O 1
ATOM 893 N N . PHE A 1 115 ? 21.022 2.957 -5.481 1.00 87.88 115 PHE A N 1
ATOM 894 C CA . PHE A 1 115 ? 21.087 3.567 -4.159 1.00 87.88 115 PHE A CA 1
ATOM 895 C C . PHE A 1 115 ? 20.392 4.932 -4.146 1.00 87.88 115 PHE A C 1
ATOM 897 O O . PHE A 1 115 ? 19.566 5.200 -3.271 1.00 87.88 115 PHE A O 1
ATOM 904 N N . GLY A 1 116 ? 20.656 5.763 -5.155 1.00 88.19 116 GLY A N 1
ATOM 905 C CA . GLY A 1 116 ? 20.000 7.048 -5.363 1.00 88.19 116 GLY A CA 1
ATOM 906 C C . GLY A 1 116 ? 18.489 6.900 -5.526 1.00 88.19 116 GLY A C 1
ATOM 907 O O . GLY A 1 116 ? 17.737 7.611 -4.859 1.00 88.19 116 GLY A O 1
ATOM 908 N N . SER A 1 117 ? 18.027 5.929 -6.321 1.00 88.56 117 SER A N 1
ATOM 909 C CA . SER A 1 117 ? 16.597 5.650 -6.477 1.00 88.56 117 SER A CA 1
ATOM 910 C C . SER A 1 117 ? 15.962 5.183 -5.172 1.00 88.56 117 SER A C 1
ATOM 912 O O . SER A 1 117 ? 14.866 5.631 -4.848 1.00 88.56 117 SER A O 1
ATOM 914 N N . LYS A 1 118 ? 16.652 4.347 -4.383 1.00 89.00 118 LYS A N 1
ATOM 915 C CA . LYS A 1 118 ? 16.164 3.879 -3.077 1.00 89.00 118 LYS A CA 1
ATOM 916 C C . LYS A 1 118 ? 16.057 5.014 -2.057 1.00 89.00 118 LYS A C 1
ATOM 918 O O . LYS A 1 118 ? 15.075 5.089 -1.320 1.00 89.00 118 LYS A O 1
ATOM 923 N N . ILE A 1 119 ? 17.043 5.911 -2.012 1.00 92.62 119 ILE A N 1
ATOM 924 C CA . ILE A 1 119 ? 16.981 7.101 -1.152 1.00 92.62 119 ILE A CA 1
ATOM 925 C C . ILE A 1 119 ? 15.845 8.011 -1.604 1.00 92.62 119 ILE A C 1
ATOM 927 O O . ILE A 1 119 ? 15.054 8.444 -0.770 1.00 92.62 119 ILE A O 1
ATOM 931 N N . ALA A 1 120 ? 15.737 8.282 -2.906 1.00 92.94 120 ALA A N 1
ATOM 932 C CA . ALA A 1 120 ? 14.692 9.139 -3.449 1.00 92.94 120 ALA A CA 1
ATOM 933 C C . ALA A 1 120 ? 13.293 8.569 -3.172 1.00 92.94 120 AL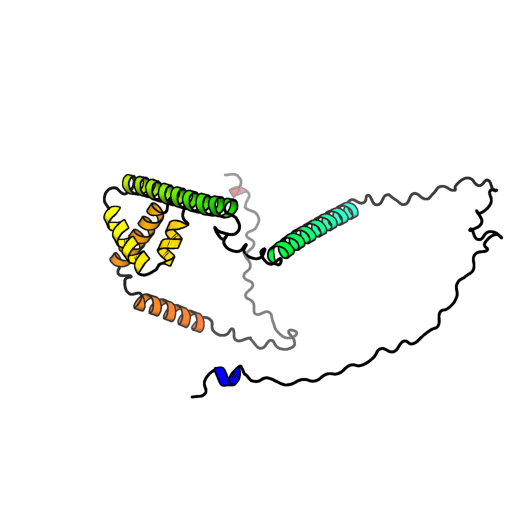A A C 1
ATOM 935 O O . ALA A 1 120 ? 12.415 9.304 -2.723 1.00 92.94 120 ALA A O 1
ATOM 936 N N . SER A 1 121 ? 13.090 7.259 -3.355 1.00 91.50 121 SER A N 1
ATOM 937 C CA . SER A 1 121 ? 11.815 6.603 -3.051 1.00 91.50 121 SER A CA 1
ATOM 938 C C . SER A 1 121 ? 11.487 6.658 -1.561 1.00 91.50 121 SER A C 1
ATOM 940 O O . SER A 1 121 ? 10.345 6.932 -1.198 1.00 91.50 121 SER A O 1
ATOM 942 N N . GLN A 1 122 ? 12.479 6.450 -0.688 1.00 91.19 122 GLN A N 1
ATOM 943 C CA . GLN A 1 122 ? 12.276 6.544 0.757 1.00 91.19 122 GLN A CA 1
ATOM 944 C C . GLN A 1 122 ? 11.961 7.980 1.187 1.00 91.19 122 GLN A C 1
ATOM 946 O O . GLN A 1 122 ? 11.070 8.193 2.003 1.00 91.19 122 GLN A O 1
ATOM 951 N N . ALA A 1 123 ? 12.659 8.969 0.627 1.00 93.56 123 ALA A N 1
ATOM 952 C CA . ALA A 1 123 ? 12.414 10.380 0.901 1.00 93.56 123 ALA A CA 1
ATOM 953 C C . ALA A 1 123 ? 11.013 10.805 0.442 1.00 93.56 123 ALA A C 1
ATOM 955 O O . ALA A 1 123 ? 10.312 11.494 1.181 1.00 93.56 123 ALA A O 1
ATOM 956 N N . ALA A 1 124 ? 10.574 10.349 -0.734 1.00 93.88 124 ALA A N 1
ATOM 957 C CA . ALA A 1 124 ? 9.226 10.594 -1.236 1.00 93.88 124 ALA A CA 1
ATOM 958 C C . ALA A 1 124 ? 8.154 9.951 -0.341 1.00 93.88 124 ALA A C 1
ATOM 960 O O . ALA A 1 124 ? 7.155 10.595 -0.016 1.00 93.88 124 ALA A O 1
ATOM 961 N N . LEU A 1 125 ? 8.375 8.709 0.106 1.00 92.88 125 LEU A N 1
ATOM 962 C CA . LEU A 1 125 ? 7.471 8.023 1.029 1.00 92.88 125 LEU A CA 1
ATOM 963 C C . LEU A 1 125 ? 7.391 8.747 2.375 1.00 92.88 125 LEU A C 1
ATOM 965 O O . LEU A 1 125 ? 6.292 9.015 2.852 1.00 92.88 125 LEU A O 1
ATOM 969 N N . ASN A 1 126 ? 8.532 9.122 2.956 1.00 94.00 126 ASN A N 1
ATOM 970 C CA . ASN A 1 126 ? 8.574 9.872 4.211 1.00 94.00 126 ASN A CA 1
ATOM 971 C C . ASN A 1 126 ? 7.865 11.224 4.068 1.00 94.00 126 ASN A C 1
ATOM 973 O O . ASN A 1 126 ? 7.032 11.561 4.897 1.00 94.00 126 ASN A O 1
ATOM 977 N N . SER A 1 127 ? 8.105 11.952 2.973 1.00 94.50 127 SER A N 1
ATOM 978 C CA . SER A 1 127 ? 7.421 13.219 2.703 1.00 94.50 127 SER A CA 1
ATOM 979 C C . SER A 1 127 ? 5.903 13.046 2.612 1.00 94.50 127 SER A C 1
ATOM 981 O O . SER A 1 127 ? 5.160 13.858 3.160 1.00 94.50 127 SER A O 1
ATOM 983 N N . ARG A 1 128 ? 5.420 11.976 1.971 1.00 94.50 128 ARG A N 1
ATOM 984 C CA . ARG A 1 128 ? 3.988 11.647 1.930 1.00 94.50 128 ARG A CA 1
ATOM 985 C C . ARG A 1 128 ? 3.436 11.315 3.316 1.00 94.50 128 ARG A C 1
ATOM 987 O O . ARG A 1 128 ? 2.333 11.751 3.647 1.00 94.50 128 ARG A O 1
ATOM 994 N N . LEU A 1 129 ? 4.180 10.571 4.130 1.00 95.62 129 LEU A N 1
ATOM 995 C CA . LEU A 1 129 ? 3.793 10.294 5.513 1.00 95.62 129 LEU A CA 1
ATOM 996 C C . LEU A 1 129 ? 3.719 11.578 6.342 1.00 95.62 129 LEU A C 1
ATOM 998 O O . LEU A 1 129 ? 2.715 11.799 7.008 1.00 95.62 129 LEU A O 1
ATOM 1002 N N . ASP A 1 130 ? 4.704 12.463 6.238 1.00 95.94 130 ASP A N 1
ATOM 1003 C CA . ASP A 1 130 ? 4.720 13.727 6.977 1.00 95.94 130 ASP A CA 1
ATOM 1004 C C . ASP A 1 130 ? 3.568 14.650 6.547 1.00 95.94 130 ASP A C 1
ATOM 1006 O O . ASP A 1 130 ? 2.885 15.246 7.384 1.00 95.94 130 ASP A O 1
ATOM 1010 N N . MET A 1 131 ? 3.302 14.743 5.238 1.00 96.19 131 MET A N 1
ATOM 1011 C CA . MET A 1 131 ? 2.185 15.530 4.708 1.00 96.19 131 MET A CA 1
ATOM 1012 C C . MET A 1 131 ? 0.833 14.970 5.149 1.00 96.19 131 MET A C 1
ATOM 1014 O O . MET A 1 131 ? -0.012 15.732 5.619 1.00 96.19 131 MET A O 1
ATOM 1018 N N . SER A 1 132 ? 0.626 13.657 5.025 1.00 96.44 132 SER A N 1
ATOM 1019 C CA . SER A 1 132 ? -0.625 13.025 5.457 1.00 96.44 132 SER A CA 1
ATOM 1020 C C . SER A 1 132 ? -0.815 13.123 6.971 1.00 96.44 132 SER A C 1
ATOM 1022 O O . SER A 1 132 ? -1.932 13.364 7.418 1.00 96.44 132 SER A O 1
ATOM 1024 N N . GLU A 1 133 ? 0.258 13.047 7.768 1.00 95.12 133 GLU A N 1
ATOM 1025 C CA . GLU A 1 133 ? 0.186 13.277 9.214 1.00 95.12 133 GLU A CA 1
ATOM 1026 C C . GLU A 1 133 ? -0.257 14.707 9.517 1.00 95.12 133 GLU A C 1
ATOM 1028 O O . GLU A 1 133 ? -1.165 14.922 10.317 1.00 95.12 133 GLU A O 1
ATOM 1033 N N . MET A 1 134 ? 0.360 15.698 8.872 1.00 95.44 134 MET A N 1
ATOM 1034 C CA . MET A 1 134 ? -0.003 17.101 9.051 1.00 95.44 134 MET A CA 1
ATOM 1035 C C . MET A 1 134 ? -1.472 17.357 8.684 1.00 95.44 134 MET A C 1
ATOM 1037 O O . MET A 1 134 ? -2.159 18.101 9.387 1.00 95.44 134 MET A O 1
ATOM 1041 N N . LEU A 1 135 ? -1.960 16.756 7.595 1.00 95.44 135 LEU A N 1
ATOM 1042 C CA . LEU A 1 135 ? -3.351 16.879 7.158 1.00 95.44 135 LEU A CA 1
ATOM 1043 C C . LEU A 1 135 ? -4.316 16.223 8.150 1.00 95.44 135 LEU A C 1
ATOM 1045 O O . LEU A 1 135 ? -5.244 16.893 8.604 1.00 95.44 135 LEU A O 1
ATOM 1049 N N . ALA A 1 136 ? -4.051 14.981 8.553 1.00 94.88 136 ALA A N 1
ATOM 1050 C CA . ALA A 1 136 ? -4.890 14.248 9.496 1.00 94.88 136 ALA A CA 1
ATOM 1051 C C . ALA A 1 136 ? -4.909 14.914 10.884 1.00 94.88 136 ALA A C 1
ATOM 1053 O O . ALA A 1 136 ? -5.971 15.073 11.476 1.00 94.88 136 ALA A O 1
ATOM 1054 N N . ARG A 1 137 ? -3.766 15.423 11.371 1.00 95.00 137 ARG A N 1
ATOM 1055 C CA . ARG A 1 137 ? -3.694 16.245 12.597 1.00 95.00 137 ARG A CA 1
ATOM 1056 C C . ARG A 1 137 ? -4.516 17.526 12.495 1.00 95.00 137 ARG A C 1
ATOM 1058 O O . ARG A 1 137 ? -5.059 17.995 13.492 1.00 95.00 137 ARG A O 1
ATOM 1065 N N . ARG A 1 138 ? -4.560 18.146 11.313 1.00 94.62 138 ARG A N 1
ATOM 1066 C CA . ARG A 1 138 ? -5.322 19.380 11.084 1.00 94.62 138 ARG A CA 1
ATOM 1067 C C . ARG A 1 138 ? -6.825 19.119 11.071 1.00 94.62 138 ARG A C 1
ATOM 1069 O O . ARG A 1 138 ? -7.570 19.993 11.514 1.00 94.62 138 ARG A O 1
ATOM 1076 N N . GLU A 1 139 ? -7.245 17.981 10.535 1.00 94.88 139 GLU A N 1
ATOM 1077 C CA . GLU A 1 139 ? -8.647 17.575 10.442 1.00 94.88 139 GLU A CA 1
ATOM 1078 C C . GLU A 1 139 ? -9.173 17.043 11.783 1.00 94.88 139 GLU A C 1
ATOM 1080 O O . GLU A 1 139 ? -10.159 17.563 12.302 1.00 94.88 139 GLU A O 1
ATOM 1085 N N . HIS A 1 140 ? -8.441 16.120 12.410 1.00 93.50 140 HIS A N 1
ATOM 1086 C CA . HIS A 1 140 ? -8.828 15.407 13.635 1.00 93.50 140 HIS A CA 1
ATOM 1087 C C . HIS A 1 140 ? -8.060 15.918 14.864 1.00 93.50 140 HIS A C 1
ATOM 1089 O O . HIS A 1 140 ? -7.362 15.184 15.556 1.00 93.50 140 HIS A O 1
ATOM 1095 N N . LYS A 1 141 ? -8.140 17.224 15.137 1.00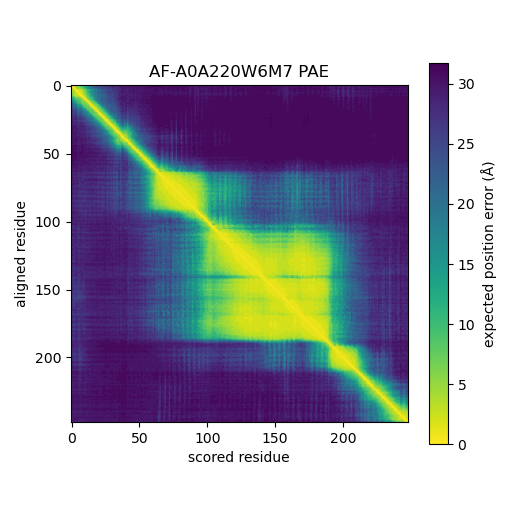 92.12 141 LYS A N 1
ATOM 1096 C CA . LYS A 1 141 ? -7.289 17.896 16.146 1.00 92.12 141 LYS A CA 1
ATOM 1097 C C . LYS A 1 141 ? -7.396 17.345 17.570 1.00 92.12 141 LYS A C 1
ATOM 1099 O O . LYS A 1 141 ? -6.466 17.526 18.349 1.00 92.12 141 LYS A O 1
ATOM 1104 N N . GLU A 1 142 ? -8.541 16.775 17.929 1.00 92.38 142 GLU A N 1
ATOM 1105 C CA . GLU A 1 142 ? -8.863 16.414 19.313 1.00 92.38 142 GLU A CA 1
ATOM 1106 C C . GLU A 1 142 ? -8.442 14.982 19.658 1.00 92.38 142 GLU A C 1
ATOM 1108 O O . GLU A 1 142 ? -7.976 14.727 20.766 1.00 92.38 142 GLU A O 1
ATOM 1113 N N . ASP A 1 143 ? -8.575 14.056 18.710 1.00 93.81 143 ASP A N 1
ATOM 1114 C CA . ASP A 1 143 ? -8.454 12.614 18.927 1.00 93.81 143 ASP A CA 1
ATOM 1115 C C . ASP A 1 143 ? -7.370 11.943 18.068 1.00 93.81 143 ASP A C 1
ATOM 1117 O O . ASP A 1 143 ? -7.078 10.762 18.277 1.00 93.81 143 ASP A O 1
ATOM 1121 N N . PHE A 1 144 ? -6.718 12.669 17.150 1.00 94.44 144 PHE A N 1
ATOM 1122 C CA . PHE A 1 144 ? -5.704 12.097 16.259 1.00 94.44 144 PHE A CA 1
ATOM 1123 C C . PHE A 1 144 ? -4.573 11.387 17.005 1.00 94.44 144 PHE A C 1
ATOM 1125 O O . PHE A 1 144 ? -4.245 10.257 16.656 1.00 94.44 144 PHE A O 1
ATOM 1132 N N . ASP A 1 145 ? -3.975 12.012 18.025 1.00 93.62 145 ASP A N 1
ATOM 1133 C CA . ASP A 1 145 ? -2.831 11.419 18.732 1.00 93.62 145 ASP A CA 1
ATOM 1134 C C . ASP A 1 145 ? -3.217 10.115 19.449 1.00 93.62 145 ASP A C 1
ATOM 1136 O O . ASP A 1 145 ? -2.486 9.125 19.382 1.00 93.62 145 ASP A O 1
ATOM 1140 N N . GLN A 1 146 ? -4.413 10.067 20.043 1.00 94.38 146 GLN A N 1
ATOM 1141 C CA . GLN A 1 146 ? -4.939 8.855 20.670 1.00 94.3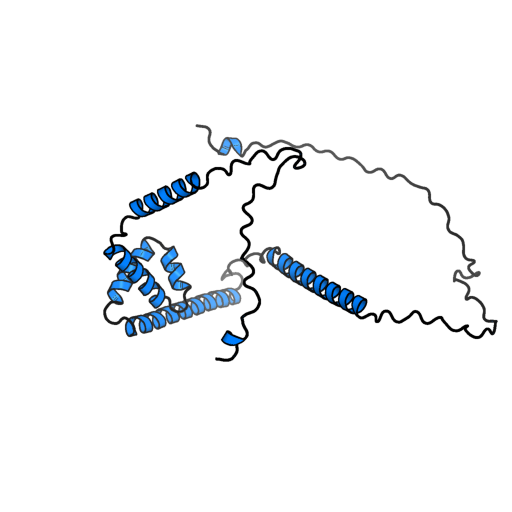8 146 GLN A CA 1
ATOM 1142 C C . GLN A 1 146 ? -5.197 7.758 19.628 1.00 94.38 146 GLN A C 1
ATOM 1144 O O . GLN A 1 146 ? -4.797 6.606 19.817 1.00 94.38 146 GLN A O 1
ATOM 1149 N N . MET A 1 147 ? -5.828 8.103 18.503 1.00 93.69 147 MET A N 1
ATOM 1150 C CA . MET A 1 147 ? -6.111 7.145 17.434 1.00 93.69 147 MET A CA 1
ATOM 1151 C C . MET A 1 147 ? -4.825 6.649 16.765 1.00 93.69 147 MET A C 1
ATOM 1153 O O . MET A 1 147 ? -4.693 5.451 16.514 1.00 93.69 147 MET A O 1
ATOM 1157 N N . LYS A 1 148 ? -3.822 7.512 16.585 1.00 94.38 148 LYS A N 1
ATOM 1158 C CA . LYS A 1 148 ? -2.478 7.146 16.118 1.00 94.38 148 LYS A CA 1
ATOM 1159 C C . LYS A 1 148 ? -1.842 6.093 17.021 1.00 94.38 148 LYS A C 1
ATOM 1161 O O . LYS A 1 148 ? -1.353 5.084 16.517 1.00 94.38 148 LYS A O 1
ATOM 1166 N N . GLU A 1 149 ? -1.895 6.259 18.340 1.00 95.25 149 GLU A N 1
ATOM 1167 C CA . GLU A 1 149 ? -1.388 5.244 19.271 1.00 95.25 149 GLU A CA 1
ATOM 1168 C C . GLU A 1 149 ? -2.153 3.917 19.181 1.00 95.25 149 GLU A C 1
ATOM 1170 O O . GLU A 1 149 ? -1.537 2.848 19.202 1.00 95.25 149 GLU A O 1
ATOM 1175 N N . THR A 1 150 ? -3.486 3.955 19.069 1.00 93.75 150 THR A N 1
ATOM 1176 C CA . THR A 1 150 ? -4.281 2.724 18.905 1.00 93.75 150 THR A CA 1
ATOM 1177 C C . THR A 1 150 ? -3.968 2.015 17.591 1.00 93.75 150 THR A C 1
ATOM 1179 O O . THR A 1 150 ? -3.822 0.794 17.585 1.00 93.75 150 THR A O 1
ATOM 1182 N N . PHE A 1 151 ? -3.769 2.762 16.503 1.00 95.56 151 PHE A N 1
ATOM 1183 C CA . PHE A 1 151 ? -3.353 2.205 15.225 1.00 95.56 151 PHE A CA 1
ATOM 1184 C C . PHE A 1 151 ? -1.967 1.568 15.311 1.00 95.56 151 PHE A C 1
ATOM 1186 O O . PHE A 1 151 ? -1.785 0.467 14.809 1.00 95.56 151 PHE A O 1
ATOM 1193 N N . ILE A 1 152 ? -0.998 2.203 15.979 1.00 94.38 152 ILE A N 1
ATOM 1194 C CA . ILE A 1 152 ? 0.346 1.627 16.150 1.00 94.38 152 ILE A CA 1
ATOM 1195 C C . ILE A 1 152 ? 0.267 0.280 16.880 1.00 94.38 152 ILE A C 1
ATOM 1197 O O . ILE A 1 152 ? 0.923 -0.675 16.472 1.00 94.38 152 ILE A O 1
ATOM 1201 N N . LYS A 1 153 ? -0.572 0.166 17.917 1.00 94.50 153 LYS A N 1
ATOM 1202 C CA . LYS A 1 153 ? -0.815 -1.115 18.605 1.00 94.50 153 LYS A CA 1
ATOM 1203 C C . LYS A 1 153 ? -1.423 -2.149 17.653 1.00 94.50 153 LYS A C 1
ATOM 1205 O O . LYS A 1 1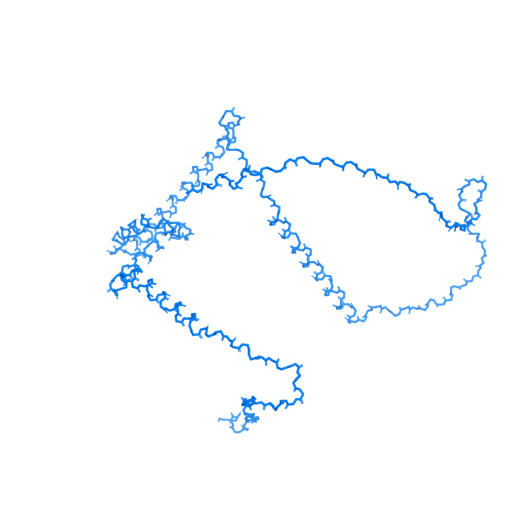53 ? -0.889 -3.245 17.532 1.00 94.50 153 LYS A O 1
ATOM 1210 N N . LEU A 1 154 ? -2.457 -1.766 16.904 1.00 92.31 154 LEU A N 1
ATOM 1211 C CA . LEU A 1 154 ? -3.100 -2.630 15.909 1.00 92.31 154 LEU A CA 1
ATOM 1212 C C . LEU A 1 154 ? -2.155 -3.080 14.793 1.00 92.31 154 LEU A C 1
ATOM 1214 O O . LEU A 1 154 ? -2.234 -4.221 14.352 1.00 92.31 154 LEU A O 1
ATOM 1218 N N . ALA A 1 155 ? -1.269 -2.203 14.330 1.00 93.75 155 ALA A N 1
ATOM 1219 C CA . ALA A 1 155 ? -0.293 -2.505 13.292 1.00 93.75 155 ALA A CA 1
ATOM 1220 C C . ALA A 1 155 ? 0.828 -3.422 13.806 1.00 93.75 155 ALA A C 1
ATOM 1222 O O . ALA A 1 155 ? 1.333 -4.243 13.043 1.00 93.75 155 ALA A O 1
ATOM 1223 N N . ASN A 1 156 ? 1.187 -3.322 15.091 1.00 93.38 156 ASN A N 1
ATOM 1224 C CA . ASN A 1 156 ? 2.100 -4.268 15.735 1.00 93.38 156 ASN A CA 1
ATOM 1225 C C . ASN A 1 156 ? 1.467 -5.663 15.857 1.00 93.38 156 ASN A C 1
ATOM 1227 O O . ASN A 1 156 ? 2.145 -6.658 15.612 1.00 93.38 156 ASN A O 1
ATOM 1231 N N . ASP A 1 157 ? 0.175 -5.732 16.190 1.00 91.62 157 ASP A N 1
ATOM 1232 C CA . ASP A 1 157 ? -0.562 -6.997 16.292 1.00 91.62 157 ASP A CA 1
ATOM 1233 C C . ASP A 1 157 ? -0.864 -7.603 14.909 1.00 91.62 157 ASP A C 1
ATOM 1235 O O . ASP A 1 157 ? -0.839 -8.822 14.728 1.00 91.62 157 ASP A O 1
ATOM 1239 N N . ASN A 1 158 ? -1.137 -6.756 13.914 1.00 90.69 158 ASN A N 1
ATOM 1240 C CA . ASN A 1 158 ? -1.413 -7.145 12.538 1.00 90.69 158 ASN A CA 1
ATOM 1241 C C . ASN A 1 158 ? -0.663 -6.242 11.536 1.00 90.69 158 ASN A C 1
ATOM 1243 O O . ASN A 1 158 ? -1.197 -5.214 11.097 1.00 90.69 158 ASN A O 1
ATOM 1247 N N . PRO A 1 159 ? 0.529 -6.669 11.076 1.00 92.50 159 PRO A N 1
ATOM 1248 C CA . PRO A 1 159 ? 1.335 -5.914 10.116 1.00 92.50 159 PRO A CA 1
ATOM 1249 C C . PRO A 1 159 ? 0.633 -5.616 8.782 1.00 92.50 159 PRO A C 1
ATOM 1251 O O . PRO A 1 159 ? 0.998 -4.659 8.095 1.00 92.50 159 PRO A O 1
ATOM 1254 N N . ALA A 1 160 ? -0.393 -6.392 8.407 1.00 93.25 160 ALA A N 1
ATOM 1255 C CA . ALA A 1 160 ? -1.155 -6.153 7.182 1.00 93.25 160 ALA A CA 1
ATOM 1256 C C . ALA A 1 160 ? -1.929 -4.825 7.228 1.00 93.25 160 ALA A C 1
ATOM 1258 O O . ALA A 1 160 ? -2.072 -4.171 6.197 1.00 93.25 160 ALA A O 1
ATOM 1259 N N . LEU A 1 161 ? -2.368 -4.381 8.414 1.00 92.62 161 LEU A N 1
ATOM 1260 C CA . LEU A 1 161 ? -3.034 -3.083 8.583 1.00 92.62 161 LEU A CA 1
ATOM 1261 C C . LEU A 1 161 ? -2.077 -1.919 8.308 1.00 92.62 161 LEU A C 1
ATOM 1263 O O . LEU A 1 161 ? -2.475 -0.921 7.708 1.00 92.62 161 LEU A O 1
ATOM 1267 N N . GLY A 1 162 ? -0.804 -2.072 8.683 1.00 92.62 162 GLY A N 1
ATOM 1268 C CA . GLY A 1 162 ? 0.246 -1.110 8.352 1.00 92.62 162 GLY A CA 1
ATOM 1269 C C . GLY A 1 162 ? 0.433 -0.974 6.841 1.00 92.62 162 GLY A C 1
ATOM 1270 O O . GLY A 1 162 ? 0.418 0.135 6.314 1.00 92.62 162 GLY A O 1
ATOM 1271 N N . GLN A 1 163 ? 0.529 -2.096 6.124 1.00 93.56 163 GLN A N 1
ATOM 1272 C CA . GLN A 1 163 ? 0.639 -2.085 4.659 1.00 93.56 163 GLN A CA 1
ATOM 1273 C C . GLN A 1 163 ? -0.614 -1.513 3.989 1.00 93.56 163 GLN A C 1
ATOM 1275 O O . GLN A 1 163 ? -0.509 -0.738 3.040 1.00 93.56 163 GLN A O 1
ATOM 1280 N N . GLN A 1 164 ? -1.799 -1.850 4.503 1.00 93.19 164 GLN A N 1
ATOM 1281 C CA . GLN A 1 164 ? -3.061 -1.314 4.005 1.00 93.19 164 GLN A CA 1
ATOM 1282 C C . GLN A 1 164 ? -3.106 0.214 4.109 1.00 93.19 164 GLN A C 1
ATOM 1284 O O . GLN A 1 164 ? -3.519 0.867 3.154 1.00 93.19 164 GLN A O 1
ATOM 1289 N N . ALA A 1 165 ? -2.665 0.780 5.236 1.00 94.44 165 ALA A N 1
ATOM 1290 C CA . ALA A 1 165 ? -2.582 2.226 5.403 1.00 94.44 165 ALA A CA 1
ATOM 1291 C C . ALA A 1 165 ? -1.541 2.849 4.459 1.00 94.44 165 ALA A C 1
ATOM 1293 O O . ALA A 1 165 ? -1.834 3.840 3.806 1.00 94.44 165 ALA A O 1
ATOM 1294 N N . LEU A 1 166 ? -0.355 2.249 4.313 1.00 94.44 166 LEU A N 1
ATOM 1295 C CA . LEU A 1 166 ? 0.702 2.776 3.434 1.00 94.44 166 LEU A CA 1
ATOM 1296 C C . LEU A 1 166 ? 0.317 2.814 1.947 1.00 94.44 166 LEU A C 1
ATOM 1298 O O . LEU A 1 166 ? 0.790 3.680 1.208 1.00 94.44 166 LEU A O 1
ATOM 1302 N N . ASN A 1 167 ? -0.534 1.889 1.505 1.00 93.62 167 ASN A N 1
ATOM 1303 C CA . ASN A 1 167 ? -1.006 1.837 0.123 1.00 93.62 167 ASN A CA 1
ATOM 1304 C C . ASN A 1 167 ? -2.048 2.927 -0.194 1.00 93.62 167 ASN A C 1
ATOM 1306 O O . ASN A 1 167 ? -2.195 3.307 -1.356 1.00 93.62 167 ASN A O 1
ATOM 1310 N N . ASP A 1 168 ? -2.747 3.449 0.816 1.00 94.94 168 ASP A N 1
ATOM 1311 C CA . ASP A 1 168 ? -3.791 4.466 0.662 1.00 94.94 168 ASP A CA 1
ATOM 1312 C C . ASP A 1 168 ? -3.193 5.856 0.389 1.00 94.94 168 ASP A C 1
ATOM 1314 O O . ASP A 1 168 ? -2.205 6.193 1.047 1.00 94.94 168 ASP A O 1
ATOM 1318 N N . PRO A 1 169 ? -3.732 6.667 -0.554 1.00 92.19 169 PRO A N 1
ATOM 1319 C CA . PRO A 1 169 ? -3.247 8.016 -0.879 1.00 92.19 169 PRO A CA 1
ATOM 1320 C C . PRO A 1 169 ? -2.849 8.863 0.332 1.00 92.19 169 PRO A C 1
ATOM 1322 O O . PRO A 1 169 ? -1.760 9.446 0.305 1.00 92.19 169 PRO A O 1
ATOM 1325 N N . ASP A 1 170 ? -3.650 8.811 1.400 1.00 95.25 170 ASP A N 1
ATOM 1326 C CA . ASP A 1 170 ? -3.421 9.502 2.668 1.00 95.25 170 ASP A CA 1
ATOM 1327 C C . ASP A 1 170 ? -3.260 8.492 3.824 1.00 95.25 170 ASP A C 1
ATOM 1329 O O . ASP A 1 170 ? -4.217 8.192 4.548 1.00 95.25 170 ASP A O 1
ATOM 1333 N N . PRO A 1 171 ? -2.037 7.973 4.058 1.00 95.69 171 PRO A N 1
ATOM 1334 C CA . PRO A 1 171 ? -1.825 6.864 4.987 1.00 95.69 171 PRO A CA 1
ATOM 1335 C C . PRO A 1 171 ? -2.295 7.125 6.417 1.00 95.69 171 PRO A C 1
ATOM 1337 O O . PRO A 1 171 ? -2.860 6.236 7.057 1.00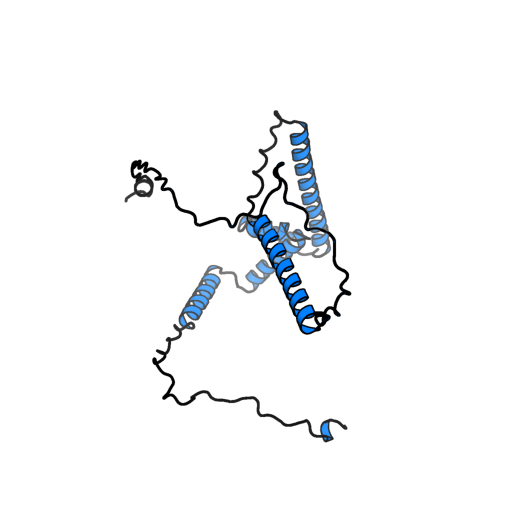 95.69 171 PRO A O 1
ATOM 1340 N N . TRP A 1 172 ? -2.087 8.340 6.931 1.00 96.12 172 TRP A N 1
ATOM 1341 C CA . TRP A 1 172 ? -2.491 8.692 8.294 1.00 96.12 172 TRP A CA 1
ATOM 1342 C C . TRP A 1 172 ? -3.997 8.883 8.462 1.00 96.12 172 TRP A C 1
ATOM 1344 O O . TRP A 1 172 ? -4.519 8.575 9.533 1.00 96.12 172 TRP A O 1
ATOM 1354 N N . GLU A 1 173 ? -4.703 9.311 7.416 1.00 95.44 173 GLU A N 1
ATOM 1355 C CA . GLU A 1 173 ? -6.167 9.358 7.429 1.00 95.44 173 GLU A CA 1
ATOM 1356 C C . GLU A 1 173 ? -6.733 7.936 7.447 1.00 95.44 173 GLU A C 1
ATOM 1358 O O . GLU A 1 173 ? -7.590 7.594 8.266 1.00 95.44 173 GLU A O 1
ATOM 1363 N N . LYS A 1 174 ? -6.174 7.045 6.620 1.00 95.88 174 LYS A N 1
ATOM 1364 C CA . LYS A 1 174 ? -6.574 5.638 6.625 1.00 95.88 174 LYS A CA 1
ATOM 1365 C C . LYS A 1 174 ? -6.302 4.961 7.966 1.00 95.88 174 LYS A C 1
ATOM 1367 O O . LYS A 1 174 ? -7.154 4.227 8.471 1.00 95.88 174 LYS A O 1
ATOM 1372 N N . ALA A 1 175 ? -5.136 5.219 8.553 1.00 95.19 175 ALA A N 1
ATOM 1373 C CA . ALA A 1 175 ? -4.765 4.730 9.876 1.00 95.19 175 ALA A CA 1
ATOM 1374 C C . ALA A 1 175 ? -5.745 5.209 10.959 1.00 95.19 175 ALA A C 1
ATOM 1376 O O . ALA A 1 175 ? -6.201 4.400 11.770 1.00 95.19 175 ALA A O 1
ATOM 1377 N N . TYR A 1 176 ? -6.121 6.493 10.934 1.00 95.94 176 TYR A N 1
ATOM 1378 C CA . TYR A 1 176 ? -7.121 7.067 11.835 1.00 95.94 176 TYR A CA 1
ATOM 1379 C C . TYR A 1 176 ? -8.477 6.364 11.697 1.00 95.94 176 TYR A C 1
ATOM 1381 O O . TYR A 1 176 ? -9.055 5.942 12.697 1.00 95.94 176 TYR A O 1
ATOM 1389 N N . GLN A 1 177 ? -8.960 6.148 10.472 1.00 94.56 177 GLN A N 1
ATOM 1390 C CA . GLN A 1 177 ? -10.223 5.443 10.230 1.00 94.56 177 GLN A CA 1
ATOM 1391 C C . GLN A 1 177 ? -10.197 4.002 10.749 1.00 94.56 177 GLN A C 1
ATOM 1393 O O . GLN A 1 177 ? -11.159 3.552 11.367 1.00 94.56 177 GLN A O 1
ATOM 1398 N N . ILE A 1 178 ? -9.099 3.272 10.529 1.00 93.75 178 ILE A N 1
ATOM 1399 C CA . ILE A 1 178 ? -8.933 1.903 11.039 1.00 93.75 178 ILE A CA 1
ATOM 1400 C C . ILE A 1 178 ? -8.976 1.898 12.571 1.00 93.75 178 ILE A C 1
ATOM 1402 O O . ILE A 1 178 ? -9.714 1.107 13.160 1.00 93.75 178 ILE A O 1
ATOM 1406 N N . ALA A 1 179 ? -8.231 2.800 13.212 1.00 94.25 179 ALA A N 1
ATOM 1407 C CA . ALA A 1 179 ? -8.225 2.965 14.662 1.00 94.25 179 ALA A CA 1
ATOM 1408 C C . ALA A 1 179 ? -9.610 3.309 15.218 1.00 94.25 179 ALA A C 1
ATOM 1410 O O . ALA A 1 179 ? -10.070 2.668 16.160 1.00 94.25 179 ALA A O 1
ATOM 1411 N N . LYS A 1 180 ? -10.308 4.265 14.602 1.00 93.25 180 LYS A N 1
ATOM 1412 C CA . LYS A 1 180 ? -11.649 4.692 15.007 1.00 93.25 180 LYS A CA 1
ATOM 1413 C C . LYS A 1 180 ? -12.678 3.580 14.839 1.00 93.25 180 LYS A C 1
ATOM 1415 O O . LYS A 1 180 ? -13.492 3.354 15.732 1.00 93.25 180 LYS A O 1
ATOM 1420 N N . ASN A 1 181 ? -12.623 2.841 13.736 1.00 91.19 181 ASN A N 1
ATOM 1421 C CA . ASN A 1 181 ? -13.481 1.677 13.519 1.00 91.19 181 ASN A CA 1
ATOM 1422 C C . ASN A 1 181 ? -13.217 0.604 14.575 1.00 91.19 181 ASN A C 1
ATOM 1424 O O . ASN A 1 181 ? -14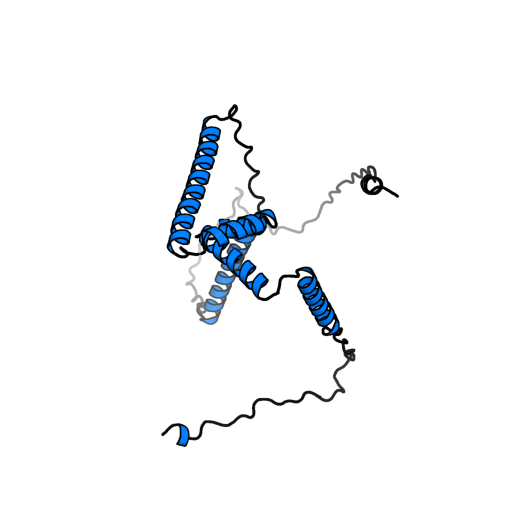.151 0.044 15.134 1.00 91.19 181 ASN A O 1
ATOM 1428 N N . HIS A 1 182 ? -11.954 0.355 14.909 1.00 90.25 182 HIS A N 1
ATOM 1429 C CA . HIS A 1 182 ? -11.623 -0.580 15.970 1.00 90.25 182 HIS A CA 1
ATOM 1430 C C . HIS A 1 182 ? -12.114 -0.090 17.341 1.00 90.25 182 HIS A C 1
ATOM 1432 O O . HIS A 1 182 ? -12.767 -0.848 18.046 1.00 90.25 182 HIS A O 1
ATOM 1438 N N . ALA A 1 183 ? -11.878 1.173 17.705 1.00 89.06 183 ALA A N 1
ATOM 1439 C CA . ALA A 1 183 ? -12.345 1.749 18.966 1.00 89.06 183 ALA A CA 1
ATOM 1440 C C . ALA A 1 183 ? -13.877 1.695 19.091 1.00 89.06 183 ALA A C 1
ATOM 1442 O O . ALA A 1 183 ? -14.398 1.223 20.096 1.00 89.06 183 ALA A O 1
ATOM 1443 N N . THR A 1 184 ? -14.605 2.072 18.038 1.00 87.94 184 THR A N 1
ATOM 1444 C CA . THR A 1 184 ? -16.075 1.979 18.007 1.00 87.94 184 THR A CA 1
ATOM 1445 C C . THR A 1 184 ? -16.564 0.532 18.075 1.00 87.94 184 THR A C 1
ATOM 1447 O O . THR A 1 184 ? -17.519 0.244 18.793 1.00 87.94 184 THR A O 1
ATOM 1450 N N . MET A 1 185 ? -15.893 -0.416 17.411 1.00 83.38 185 MET A N 1
ATOM 1451 C CA . MET A 1 185 ? -16.176 -1.847 17.579 1.00 83.38 185 MET A CA 1
ATOM 1452 C C . MET A 1 185 ? -15.952 -2.307 19.025 1.00 83.38 185 MET A C 1
ATOM 1454 O O . MET A 1 185 ? -16.734 -3.111 19.537 1.00 83.38 185 MET A O 1
ATOM 1458 N N . GLN A 1 186 ? -14.924 -1.789 19.701 1.00 85.62 186 GLN A N 1
ATOM 1459 C CA . GLN A 1 186 ? -14.682 -2.099 21.106 1.00 85.62 186 GLN A CA 1
ATOM 1460 C C . GLN A 1 186 ? -15.770 -1.528 22.023 1.00 85.62 186 GLN A C 1
ATOM 1462 O O . GLN A 1 186 ? -16.262 -2.240 22.898 1.00 85.62 186 GLN A O 1
ATOM 1467 N N . GLU A 1 187 ? -16.186 -0.281 21.799 1.00 82.56 187 GLU A N 1
ATOM 1468 C CA . GLU A 1 187 ? -17.255 0.385 22.557 1.00 82.56 187 GLU A CA 1
ATOM 1469 C C . GLU A 1 187 ? -18.614 -0.301 22.387 1.00 82.56 187 GLU A C 1
ATOM 1471 O O . GLU A 1 187 ? -19.367 -0.443 23.349 1.00 82.56 187 GLU A O 1
ATOM 1476 N N . LEU A 1 188 ? -18.912 -0.793 21.182 1.00 77.75 188 LEU A N 1
ATOM 1477 C CA . LEU A 1 188 ? -20.130 -1.549 20.882 1.00 77.75 188 LEU A CA 1
ATOM 1478 C C . LEU A 1 188 ? -20.111 -2.983 21.446 1.00 77.75 188 LEU A C 1
ATOM 1480 O O . LEU A 1 188 ? -21.054 -3.743 21.223 1.00 77.75 188 LEU A O 1
ATOM 1484 N N . GLY A 1 189 ? -19.059 -3.373 22.176 1.00 63.25 189 GLY A N 1
ATOM 1485 C CA . GLY A 1 189 ? -18.939 -4.699 22.784 1.00 63.25 189 GLY A CA 1
ATOM 1486 C C . GLY A 1 189 ? -18.689 -5.820 21.774 1.00 63.25 189 GLY A C 1
ATOM 1487 O O . GLY A 1 189 ? -18.859 -6.992 22.102 1.00 63.25 189 GLY A O 1
ATOM 1488 N N . ALA A 1 190 ? -18.255 -5.492 20.553 1.00 61.22 190 ALA A N 1
ATOM 1489 C CA . ALA A 1 190 ? -17.827 -6.456 19.540 1.00 61.22 190 ALA A CA 1
ATOM 1490 C C . ALA A 1 190 ? -16.359 -6.889 19.750 1.00 61.22 190 ALA A C 1
ATOM 1492 O O . ALA A 1 190 ? -15.620 -7.122 18.796 1.00 61.22 190 ALA A O 1
ATOM 1493 N N . THR A 1 191 ? -15.918 -6.962 21.008 1.00 55.06 191 THR A N 1
ATOM 1494 C CA . THR A 1 191 ? -14.519 -7.179 21.405 1.00 55.06 191 THR A CA 1
ATOM 1495 C C . THR A 1 191 ? -14.077 -8.622 21.454 1.00 55.06 191 THR A C 1
ATOM 1497 O O . THR A 1 191 ? -12.881 -8.863 21.605 1.00 55.06 191 THR A O 1
ATOM 1500 N N . ASP A 1 192 ? -14.977 -9.589 21.316 1.00 55.66 192 ASP A N 1
ATOM 1501 C CA . ASP A 1 192 ? -14.545 -10.972 21.356 1.00 55.66 192 ASP A CA 1
ATOM 1502 C C . ASP A 1 192 ? -14.433 -11.545 19.944 1.00 55.66 192 ASP A C 1
ATOM 1504 O O . ASP A 1 192 ? -15.395 -12.045 19.359 1.00 55.66 192 ASP A O 1
ATOM 1508 N N . LEU A 1 193 ? -13.218 -11.469 19.395 1.00 54.88 193 LEU A N 1
ATOM 1509 C CA . LEU A 1 193 ? -12.806 -12.207 18.201 1.00 54.88 193 LEU A CA 1
ATOM 1510 C C . LEU A 1 193 ? -13.139 -13.701 18.322 1.00 54.88 193 LEU A C 1
ATOM 1512 O O . LEU A 1 193 ? -13.342 -14.335 17.289 1.00 54.88 193 LEU A O 1
ATOM 1516 N N . ALA A 1 194 ? -13.206 -14.276 19.532 1.00 58.28 194 ALA A N 1
ATOM 1517 C CA . ALA A 1 194 ? -13.687 -15.641 19.724 1.00 58.28 194 ALA A CA 1
ATOM 1518 C C . ALA A 1 194 ? -15.198 -15.728 19.473 1.00 58.28 194 ALA A C 1
ATOM 1520 O O . ALA A 1 194 ? -15.594 -16.514 18.620 1.00 58.28 194 ALA A O 1
ATOM 1521 N N . SER A 1 195 ? -16.012 -14.852 20.071 1.00 57.28 195 SER A N 1
ATOM 1522 C CA . SER A 1 195 ? -17.457 -14.782 19.800 1.00 57.28 195 SER A CA 1
ATOM 1523 C C . SER A 1 195 ? -17.806 -14.481 18.337 1.00 57.28 195 SER A C 1
ATOM 1525 O O . SER A 1 195 ? -18.775 -15.021 17.818 1.00 57.28 195 SER A O 1
ATOM 1527 N N . MET A 1 196 ? -17.025 -13.654 17.631 1.00 58.47 196 MET A N 1
ATOM 1528 C CA . MET A 1 196 ? -17.235 -13.411 16.200 1.00 58.47 196 MET A CA 1
ATOM 1529 C C . MET A 1 196 ? -16.770 -14.590 15.354 1.00 58.47 196 MET A C 1
ATOM 1531 O O . MET A 1 196 ? -17.447 -14.934 14.398 1.00 58.47 196 MET A O 1
ATOM 1535 N N . LYS A 1 197 ? -15.667 -15.261 15.704 1.00 66.69 197 LYS A N 1
ATOM 1536 C CA . LYS A 1 197 ? -15.271 -16.517 15.047 1.00 66.69 197 LYS A CA 1
ATOM 1537 C C . LYS A 1 197 ? -16.274 -17.637 15.309 1.00 66.69 197 LYS A C 1
ATOM 1539 O O . LYS A 1 197 ? -16.461 -18.471 14.432 1.00 66.69 197 LYS A O 1
ATOM 1544 N N . GLU A 1 198 ? -16.897 -17.671 16.481 1.00 68.62 198 GLU A N 1
ATOM 1545 C CA . GLU A 1 198 ? -17.991 -18.586 16.802 1.00 68.62 198 GLU A CA 1
ATOM 1546 C C . GLU A 1 198 ? -19.238 -18.229 16.014 1.00 68.62 198 GLU A C 1
ATOM 1548 O O . GLU A 1 198 ? -19.722 -19.098 15.310 1.00 68.62 198 GLU A O 1
ATOM 1553 N N . LYS A 1 199 ? -19.672 -16.966 15.988 1.00 70.94 199 LYS A N 1
ATOM 1554 C CA . LYS A 1 199 ? -20.795 -16.526 15.147 1.00 70.94 199 LYS A CA 1
ATOM 1555 C C . LYS A 1 199 ? -20.553 -16.782 13.666 1.00 70.94 199 LYS A C 1
ATOM 1557 O O . LYS A 1 199 ? -21.438 -17.289 13.007 1.00 70.94 199 LYS A O 1
ATOM 1562 N N . ILE A 1 200 ? -19.351 -16.522 13.153 1.00 76.12 200 ILE A N 1
ATOM 1563 C CA . ILE A 1 200 ? -18.986 -16.822 11.762 1.00 76.12 200 ILE A CA 1
ATOM 1564 C C . ILE A 1 200 ? -18.942 -18.338 11.530 1.00 76.12 200 ILE A C 1
ATOM 1566 O O . ILE A 1 200 ? -19.360 -18.796 10.477 1.00 76.12 200 ILE A O 1
ATOM 1570 N N . ARG A 1 201 ? -18.464 -19.152 12.483 1.00 78.12 201 ARG A N 1
ATOM 1571 C CA . ARG A 1 201 ? -18.523 -20.623 12.372 1.00 78.12 201 ARG A CA 1
ATOM 1572 C C . ARG A 1 201 ? -19.942 -21.161 12.465 1.00 78.12 201 ARG A C 1
ATOM 1574 O O . ARG A 1 201 ? -20.244 -22.137 11.789 1.00 78.12 201 ARG A O 1
ATOM 1581 N N . GLU A 1 202 ? -20.778 -20.569 13.303 1.00 75.94 202 GLU A N 1
ATOM 1582 C CA . GLU A 1 202 ? -22.188 -20.902 13.456 1.00 75.94 202 GLU A CA 1
ATOM 1583 C C . GLU A 1 202 ? -22.964 -20.490 12.214 1.00 75.94 202 GLU A C 1
ATOM 1585 O O . GLU A 1 202 ? -23.721 -21.303 11.709 1.00 75.94 202 GLU A O 1
ATOM 1590 N N . GLU A 1 203 ? -22.719 -19.304 11.661 1.00 76.06 203 GLU A N 1
ATOM 1591 C CA . GLU A 1 203 ? -23.266 -18.859 10.380 1.00 76.06 203 GLU A CA 1
ATOM 1592 C C . GLU A 1 203 ? -22.767 -19.735 9.234 1.00 76.06 203 GLU A C 1
ATOM 1594 O O . GLU A 1 203 ? -23.580 -20.160 8.431 1.00 76.06 203 GLU A O 1
ATOM 1599 N N . LEU A 1 204 ? -21.486 -20.114 9.189 1.00 78.50 204 LEU A N 1
ATOM 1600 C CA . LEU A 1 204 ? -20.941 -21.016 8.168 1.00 78.50 204 LEU A CA 1
ATOM 1601 C C . LEU A 1 204 ? -21.500 -22.443 8.298 1.00 78.50 204 LEU A C 1
ATOM 1603 O O . LEU A 1 204 ? -21.794 -23.088 7.296 1.00 78.50 204 LEU A O 1
ATOM 1607 N N . MET A 1 205 ? -21.657 -22.972 9.516 1.00 74.31 205 MET A N 1
ATOM 1608 C CA . MET A 1 205 ? -22.300 -24.274 9.738 1.00 74.31 205 MET A CA 1
ATOM 1609 C C . MET A 1 205 ? -23.800 -24.213 9.465 1.00 74.31 205 MET A C 1
ATOM 1611 O O . MET A 1 205 ? -24.342 -25.165 8.913 1.00 74.31 205 MET A O 1
ATOM 1615 N N . ALA A 1 206 ? -24.465 -23.112 9.808 1.00 76.62 206 ALA A N 1
ATOM 1616 C CA . ALA A 1 206 ? -25.860 -22.872 9.481 1.00 76.62 206 ALA A CA 1
ATOM 1617 C C . ALA A 1 206 ? -26.041 -22.683 7.977 1.00 76.62 206 ALA A C 1
ATOM 1619 O O . ALA A 1 206 ? -27.019 -23.173 7.442 1.00 76.62 206 ALA A O 1
ATOM 1620 N N . GLU A 1 207 ? -25.094 -22.068 7.276 1.00 69.38 207 GLU A N 1
ATOM 1621 C CA . GLU A 1 207 ? -25.087 -21.930 5.825 1.00 69.38 207 GLU A CA 1
ATOM 1622 C C . GLU A 1 207 ? -24.791 -23.275 5.165 1.00 69.38 207 GLU A C 1
ATOM 1624 O O . GLU A 1 207 ? -25.486 -23.639 4.230 1.00 69.38 207 GLU A O 1
ATOM 1629 N N . MET A 1 208 ? -23.877 -24.096 5.687 1.00 63.19 208 MET A N 1
ATOM 1630 C CA . MET A 1 208 ? -23.671 -25.471 5.208 1.00 63.19 208 MET A CA 1
ATOM 1631 C C . MET A 1 208 ? -24.847 -26.407 5.531 1.00 63.19 208 MET A C 1
ATOM 1633 O O . MET A 1 208 ? -25.087 -27.354 4.790 1.00 63.19 208 MET A O 1
ATOM 1637 N N . ALA A 1 209 ? -25.590 -26.159 6.611 1.00 64.31 209 ALA A N 1
ATOM 1638 C CA . ALA A 1 209 ? -26.784 -26.925 6.973 1.00 64.31 209 ALA A CA 1
ATOM 1639 C C . ALA A 1 209 ? -28.049 -26.429 6.244 1.00 64.31 209 ALA A C 1
ATOM 1641 O O . ALA A 1 209 ? -28.923 -27.231 5.914 1.00 64.31 209 ALA A O 1
ATOM 1642 N N . ALA A 1 210 ? -28.146 -25.125 5.971 1.00 60.19 210 ALA A N 1
ATOM 1643 C CA . ALA A 1 210 ? -29.201 -24.488 5.180 1.00 60.19 210 ALA A CA 1
ATOM 1644 C C . ALA A 1 210 ? -28.977 -24.691 3.678 1.00 60.19 210 ALA A C 1
ATOM 1646 O O . ALA A 1 210 ? -29.946 -24.855 2.932 1.00 60.19 210 ALA A O 1
ATOM 1647 N N . THR A 1 211 ? -27.719 -24.839 3.255 1.00 54.31 211 THR A N 1
ATOM 1648 C CA . THR A 1 211 ? -27.331 -25.556 2.038 1.00 54.31 211 THR A CA 1
ATOM 1649 C C . THR A 1 211 ? -27.529 -27.044 2.294 1.00 54.31 211 THR A C 1
ATOM 1651 O O . THR A 1 211 ? -26.611 -27.860 2.257 1.00 54.31 211 THR A O 1
ATOM 1654 N N . THR A 1 212 ? -28.785 -27.406 2.556 1.00 50.19 212 THR A N 1
ATOM 1655 C CA . THR A 1 212 ? -29.282 -28.749 2.295 1.00 50.19 212 THR A CA 1
ATOM 1656 C C . THR A 1 212 ? -28.646 -29.209 0.987 1.00 50.19 212 THR A C 1
ATOM 1658 O O . THR A 1 212 ? -28.653 -28.433 0.021 1.00 50.19 212 THR A O 1
ATOM 1661 N N . PRO A 1 213 ? -28.058 -30.422 0.915 1.00 51.72 213 PRO A N 1
ATOM 1662 C CA . PRO A 1 213 ? -27.710 -30.961 -0.382 1.00 51.72 213 PRO A CA 1
ATOM 1663 C C . PRO A 1 213 ? -28.998 -30.839 -1.172 1.00 51.72 213 PRO A C 1
ATOM 1665 O O . PRO A 1 213 ? -30.018 -31.377 -0.732 1.00 51.72 213 PRO A O 1
ATOM 1668 N N . VAL A 1 214 ? -28.981 -30.053 -2.256 1.00 50.12 214 VAL A N 1
ATOM 1669 C CA . VAL A 1 214 ? -30.058 -30.077 -3.235 1.00 50.12 214 VAL A CA 1
ATOM 1670 C C . VAL A 1 214 ? -30.196 -31.554 -3.507 1.00 50.12 214 VAL A C 1
ATOM 1672 O O . VAL A 1 214 ? -29.294 -32.166 -4.088 1.00 50.12 214 VAL A O 1
ATOM 1675 N N . THR A 1 215 ? -31.238 -32.158 -2.934 1.00 52.38 215 THR A N 1
ATOM 1676 C CA . THR A 1 215 ? -31.561 -33.541 -3.193 1.00 52.38 215 THR A CA 1
ATOM 1677 C C . THR A 1 215 ? -31.760 -33.488 -4.680 1.00 52.38 215 THR A C 1
ATOM 1679 O O . THR A 1 215 ? -32.678 -32.828 -5.165 1.00 52.38 215 THR A O 1
ATOM 1682 N N . ARG A 1 216 ? -30.774 -34.011 -5.417 1.00 53.19 216 ARG A N 1
ATOM 1683 C CA . ARG A 1 216 ? -30.875 -34.142 -6.855 1.00 53.19 216 ARG A CA 1
ATOM 1684 C C . ARG A 1 216 ? -32.092 -35.024 -6.994 1.00 53.19 216 ARG A C 1
ATOM 1686 O O . ARG A 1 216 ? -31.994 -36.227 -6.762 1.00 53.19 216 ARG A O 1
ATOM 1693 N N . GLN A 1 217 ? -33.249 -34.403 -7.220 1.00 58.62 217 GLN A N 1
ATOM 1694 C CA . GLN A 1 217 ? -34.455 -35.118 -7.563 1.00 58.62 217 GLN A CA 1
ATOM 1695 C C . GLN A 1 217 ? -34.003 -35.994 -8.711 1.00 58.62 217 GLN A C 1
ATOM 1697 O O . GLN A 1 217 ? -33.438 -35.490 -9.685 1.00 58.62 217 GLN A O 1
ATOM 1702 N N . SER A 1 218 ? -34.064 -37.304 -8.493 1.00 62.25 218 SER A N 1
ATOM 1703 C CA . SER A 1 218 ? -33.622 -38.273 -9.475 1.00 62.25 218 SER A CA 1
ATOM 1704 C C . SER A 1 218 ? -34.448 -37.999 -10.715 1.00 62.25 218 SER A C 1
ATOM 1706 O O . SER A 1 218 ? -35.635 -38.319 -10.738 1.00 62.25 218 SER A O 1
ATOM 1708 N N . VAL A 1 219 ? -33.849 -37.314 -11.687 1.00 63.25 219 VAL A N 1
ATOM 1709 C CA . VAL A 1 219 ? -34.538 -36.949 -12.914 1.00 63.25 219 VAL A CA 1
ATOM 1710 C C . VAL A 1 219 ? -34.858 -38.281 -13.581 1.00 63.25 219 VAL A C 1
ATOM 1712 O O . VAL A 1 219 ? -33.923 -39.039 -13.869 1.00 63.25 219 VAL A O 1
ATOM 1715 N N . PRO A 1 220 ? -36.139 -38.650 -13.739 1.00 67.94 220 PRO A N 1
ATOM 1716 C CA . PRO A 1 220 ? -36.466 -39.892 -14.405 1.00 67.94 220 PRO A CA 1
ATOM 1717 C C . PRO A 1 220 ? -35.942 -39.818 -15.849 1.00 67.94 220 PRO A C 1
ATOM 1719 O O . PRO A 1 220 ? -35.903 -38.737 -16.440 1.00 67.94 220 PRO A O 1
ATOM 1722 N N . PRO A 1 221 ? -35.543 -40.950 -16.449 1.00 69.62 221 PRO A N 1
ATOM 1723 C CA . PRO A 1 221 ? -34.910 -40.982 -17.770 1.00 69.62 221 PRO A CA 1
ATOM 1724 C C . PRO A 1 221 ? -35.787 -40.415 -18.899 1.00 69.62 221 PRO A C 1
ATOM 1726 O O . PRO A 1 221 ? -35.283 -40.146 -19.986 1.00 69.62 221 PRO A O 1
ATOM 1729 N N . THR A 1 222 ? -37.088 -40.213 -18.664 1.00 69.44 222 THR A N 1
ATOM 1730 C CA . THR A 1 222 ? -38.007 -39.613 -19.634 1.00 69.44 222 THR A CA 1
ATOM 1731 C C . THR A 1 222 ? -39.015 -38.690 -18.955 1.00 69.44 222 THR A C 1
ATOM 1733 O O . THR A 1 222 ? -39.729 -39.113 -18.048 1.00 69.44 222 THR A O 1
ATOM 1736 N N . LEU A 1 223 ? -39.150 -37.469 -19.476 1.00 68.56 223 LEU A N 1
ATOM 1737 C CA . LEU A 1 223 ? -40.133 -36.463 -19.045 1.00 68.56 223 LEU A CA 1
ATOM 1738 C C . LEU A 1 223 ? -41.508 -36.624 -19.728 1.00 68.56 223 LEU A C 1
ATOM 1740 O O . LEU A 1 223 ? -42.383 -35.775 -19.594 1.00 68.56 223 LEU A O 1
ATOM 1744 N N . SER A 1 224 ? -41.715 -37.702 -20.491 1.00 68.44 224 SER A N 1
ATOM 1745 C CA . SER A 1 224 ? -42.879 -37.882 -21.373 1.00 68.44 224 SER A CA 1
ATOM 1746 C C . SER A 1 224 ? -44.211 -38.124 -20.650 1.00 68.44 224 SER A C 1
ATOM 1748 O O . SER A 1 224 ? -45.257 -38.046 -21.287 1.00 68.44 224 SER A O 1
ATOM 1750 N N . GLY A 1 225 ? -44.187 -38.425 -19.348 1.00 65.81 225 GLY A N 1
ATOM 1751 C CA . GLY A 1 225 ? -45.384 -38.708 -18.545 1.00 65.81 225 GLY A CA 1
ATOM 1752 C C . GLY A 1 225 ? -45.669 -37.706 -17.424 1.00 65.81 225 GLY A C 1
ATOM 1753 O O . GLY A 1 225 ? -46.684 -37.847 -16.745 1.00 65.81 225 GLY A O 1
ATOM 1754 N N . GLU A 1 226 ? -44.808 -36.709 -17.204 1.00 66.12 226 GLU A N 1
ATOM 1755 C CA . GLU A 1 226 ? -44.997 -35.753 -16.111 1.00 66.12 226 GLU A CA 1
ATOM 1756 C C . GLU A 1 226 ? -45.836 -34.551 -16.547 1.00 66.12 226 GLU A C 1
ATOM 1758 O O . GLU A 1 226 ? -45.653 -33.950 -17.607 1.00 66.12 226 GLU A O 1
ATOM 1763 N N . ARG A 1 227 ? -46.793 -34.187 -15.693 1.00 67.88 227 ARG A N 1
ATOM 1764 C CA . ARG A 1 227 ? -47.611 -32.987 -15.848 1.00 67.88 227 ARG A CA 1
ATOM 1765 C C . ARG A 1 227 ? -46.826 -31.803 -15.284 1.00 67.88 227 ARG A C 1
ATOM 1767 O O . ARG A 1 227 ? -46.201 -31.932 -14.241 1.00 67.88 227 ARG A O 1
ATOM 1774 N N . ASN A 1 228 ? -46.868 -30.647 -15.945 1.00 68.44 228 ASN A N 1
ATOM 1775 C CA . ASN A 1 228 ? -46.219 -29.434 -15.440 1.00 68.44 228 ASN A CA 1
ATOM 1776 C C . ASN A 1 228 ? -46.826 -29.051 -14.072 1.00 68.44 228 ASN A C 1
ATOM 1778 O O . ASN A 1 228 ? -47.997 -28.682 -14.015 1.00 68.44 228 ASN A O 1
ATOM 1782 N N . VAL A 1 229 ? -46.045 -29.178 -12.993 1.00 64.69 229 VAL A N 1
ATOM 1783 C CA . VAL A 1 229 ? -46.446 -28.842 -11.607 1.00 64.69 229 VAL A CA 1
ATOM 1784 C C . VAL A 1 229 ? -45.958 -27.440 -11.200 1.00 64.69 229 VAL A C 1
ATOM 1786 O O . VAL A 1 229 ? -45.992 -27.074 -10.032 1.00 64.69 229 VAL A O 1
ATOM 1789 N N . GLY A 1 230 ? -45.475 -26.637 -12.152 1.00 66.00 230 GLY A N 1
ATOM 1790 C CA . GLY A 1 230 ? -45.054 -25.266 -11.884 1.00 66.00 230 GLY A CA 1
ATOM 1791 C C . GLY A 1 230 ? -46.256 -24.335 -11.738 1.00 66.00 230 GLY A C 1
ATOM 1792 O O . GLY A 1 230 ? -47.059 -24.211 -12.666 1.00 66.00 230 GLY A O 1
ATOM 1793 N N . ASP A 1 231 ? -46.346 -23.634 -10.607 1.00 64.12 231 ASP A N 1
ATOM 1794 C CA . ASP A 1 231 ? -47.255 -22.501 -10.418 1.00 64.12 231 ASP A CA 1
ATOM 1795 C C . ASP A 1 231 ? -46.878 -21.379 -11.398 1.00 64.12 231 ASP A C 1
ATOM 1797 O O . ASP A 1 231 ? -45.973 -20.576 -11.165 1.00 64.12 231 ASP A O 1
ATOM 1801 N N . ARG A 1 232 ? -47.563 -21.317 -12.543 1.00 65.06 232 ARG A N 1
ATOM 1802 C CA . ARG A 1 232 ? -47.384 -20.242 -13.527 1.00 65.06 232 ARG A CA 1
ATOM 1803 C C . ARG A 1 232 ? -48.148 -18.997 -13.089 1.00 65.06 232 ARG A C 1
ATOM 1805 O O . ARG A 1 232 ? -49.133 -18.617 -13.715 1.00 65.06 232 ARG A O 1
ATOM 1812 N N . LYS A 1 233 ? -47.686 -18.333 -12.032 1.00 65.56 233 LYS A N 1
ATOM 1813 C CA . LYS A 1 233 ? -48.076 -16.946 -11.750 1.00 65.56 233 LYS A CA 1
ATOM 1814 C C . LYS A 1 233 ? -47.139 -16.001 -12.495 1.00 65.56 233 LYS A C 1
ATOM 1816 O O . LYS A 1 233 ? -46.180 -15.484 -11.936 1.00 65.56 233 LYS A O 1
ATOM 1821 N N . GLY A 1 234 ? -47.395 -15.826 -13.790 1.00 72.69 234 GLY A N 1
ATOM 1822 C CA . GLY A 1 234 ? -46.854 -14.682 -14.523 1.00 72.69 234 GLY A CA 1
ATOM 1823 C C . GLY A 1 234 ? -47.566 -13.393 -14.090 1.00 72.69 234 GLY A C 1
ATOM 1824 O O . GLY A 1 234 ? -48.686 -13.478 -13.581 1.00 72.69 234 GLY A O 1
ATOM 1825 N N . PRO A 1 235 ? -46.950 -12.211 -14.268 1.00 71.81 235 PRO A N 1
ATOM 1826 C CA . PRO A 1 235 ? -47.623 -10.943 -14.012 1.00 71.81 235 PRO A CA 1
ATOM 1827 C C . PRO A 1 235 ? -48.907 -10.870 -14.842 1.00 71.81 235 PRO A C 1
ATOM 1829 O O . PRO A 1 235 ? -48.888 -11.061 -16.060 1.00 71.81 235 PRO A O 1
ATOM 1832 N N . GLU A 1 236 ? -50.028 -10.642 -14.161 1.00 73.69 236 GLU A N 1
ATOM 1833 C CA . GLU A 1 236 ? -51.335 -10.474 -14.785 1.00 73.69 236 GLU A CA 1
ATOM 1834 C C . GLU A 1 236 ? -51.250 -9.254 -15.711 1.00 73.69 236 GLU A C 1
ATOM 1836 O O . GLU A 1 236 ? -50.920 -8.150 -15.275 1.00 73.69 236 GLU A O 1
ATOM 1841 N N . TRP A 1 237 ? -51.439 -9.463 -17.015 1.00 72.69 237 TRP A N 1
ATOM 1842 C CA . TRP A 1 237 ? -51.344 -8.392 -18.002 1.00 72.69 237 TRP A CA 1
ATOM 1843 C C . TRP A 1 237 ? -52.465 -7.376 -17.753 1.00 72.69 237 TRP A C 1
ATOM 1845 O O . TRP A 1 237 ? -53.600 -7.568 -18.183 1.00 72.69 237 TRP A O 1
ATOM 1855 N N . GLY A 1 238 ? -52.135 -6.287 -17.057 1.00 75.25 238 GLY A N 1
ATOM 1856 C CA . GLY A 1 238 ? -53.058 -5.227 -16.637 1.00 75.25 238 GLY A CA 1
ATOM 1857 C C . GLY A 1 238 ? -53.559 -4.303 -17.753 1.00 75.25 238 GLY A C 1
ATOM 1858 O O . GLY A 1 238 ? -53.998 -3.197 -17.459 1.00 75.25 238 GLY A O 1
ATOM 1859 N N . GLY A 1 239 ? -53.492 -4.736 -19.017 1.00 81.94 239 GLY A N 1
ATOM 1860 C CA . GLY A 1 239 ? -53.951 -3.974 -20.179 1.00 81.94 239 GLY A CA 1
ATOM 1861 C C . GLY A 1 239 ? -53.183 -2.664 -20.435 1.00 81.94 239 GLY A C 1
ATOM 1862 O O . GLY A 1 239 ? -52.310 -2.268 -19.663 1.00 81.94 239 GLY A O 1
ATOM 1863 N N . PRO A 1 240 ? -53.463 -1.977 -21.557 1.00 81.25 240 PRO A N 1
ATOM 1864 C CA . PRO A 1 240 ? -52.982 -0.614 -21.759 1.00 81.25 240 PRO A CA 1
ATOM 1865 C C . PRO A 1 240 ? -53.659 0.332 -20.754 1.00 81.25 240 PRO A C 1
ATOM 1867 O O . PRO A 1 240 ? -54.849 0.184 -20.473 1.00 81.25 240 PRO A O 1
ATOM 1870 N N . LYS A 1 241 ? -52.910 1.316 -20.235 1.00 79.62 241 LYS A N 1
ATOM 1871 C CA . LYS A 1 241 ? -53.438 2.327 -19.304 1.00 79.62 241 LYS A CA 1
ATOM 1872 C C . LYS A 1 241 ? -54.726 2.961 -19.850 1.00 79.62 241 LYS A C 1
ATOM 1874 O O . LYS A 1 241 ? -54.744 3.352 -21.023 1.00 79.62 241 LYS A O 1
ATOM 1879 N N . PRO A 1 242 ? -55.793 3.082 -19.039 1.00 82.62 242 PRO A N 1
ATOM 1880 C CA . PRO A 1 242 ? -57.032 3.692 -19.489 1.00 82.62 242 PRO A CA 1
ATOM 1881 C C . PRO A 1 242 ? -56.790 5.161 -19.841 1.00 82.62 242 PRO A C 1
ATOM 1883 O O . PRO A 1 242 ? -56.040 5.872 -19.176 1.00 82.62 242 PRO A O 1
ATOM 1886 N N . LEU A 1 243 ? -57.463 5.624 -20.892 1.00 73.50 243 LEU A N 1
ATOM 1887 C CA . LEU A 1 243 ? -57.289 6.958 -21.476 1.00 73.50 243 LEU A CA 1
ATOM 1888 C C . LEU A 1 243 ? -57.564 8.102 -20.473 1.00 73.50 243 LEU A C 1
ATOM 1890 O O . LEU A 1 243 ? -57.085 9.214 -20.665 1.00 73.50 243 LEU A O 1
ATOM 1894 N N . SER A 1 244 ? -58.283 7.810 -19.384 1.00 78.62 244 SER A N 1
ATOM 1895 C CA . SER A 1 244 ? -58.514 8.711 -18.251 1.00 78.62 244 SER A CA 1
ATOM 1896 C C . SER A 1 244 ? -57.254 9.021 -17.439 1.00 78.62 244 SER A C 1
ATOM 1898 O O . SER A 1 244 ? -57.129 10.136 -16.960 1.00 78.62 244 SER A O 1
ATOM 1900 N N . GLU A 1 245 ? -56.306 8.086 -17.314 1.00 74.62 245 GLU A N 1
ATOM 1901 C CA . GLU A 1 245 ? -55.017 8.328 -16.636 1.00 74.62 245 GLU A CA 1
ATOM 1902 C C . GLU A 1 245 ? -54.018 9.102 -17.509 1.00 74.62 245 GLU A C 1
ATOM 1904 O O . GLU A 1 245 ? -53.005 9.587 -17.012 1.00 74.62 245 GLU A O 1
ATOM 1909 N N . LEU A 1 246 ? -54.264 9.200 -18.819 1.00 70.44 246 LEU A N 1
ATOM 1910 C CA . LEU A 1 246 ? -53.384 9.910 -19.752 1.00 70.44 246 LEU A CA 1
ATOM 1911 C C . LEU A 1 246 ? -53.780 11.380 -19.958 1.00 70.44 246 LEU A C 1
ATOM 1913 O O . LEU A 1 246 ? -53.017 12.122 -20.574 1.00 70.44 246 LEU A O 1
ATOM 1917 N N . LEU A 1 247 ? -54.952 11.803 -19.473 1.00 70.62 247 LEU A N 1
ATOM 1918 C CA . LEU A 1 247 ? -55.533 13.123 -19.758 1.00 70.62 247 LEU A CA 1
ATOM 1919 C C . LEU A 1 247 ? -55.896 13.955 -18.516 1.00 70.62 247 LEU A C 1
ATOM 1921 O O . LEU A 1 247 ? -56.558 14.983 -18.665 1.00 70.62 247 LEU A O 1
ATOM 1925 N N . GLY A 1 248 ? -55.425 13.579 -17.323 1.00 53.88 248 GLY A N 1
ATOM 1926 C CA . GLY A 1 248 ? -55.561 14.403 -16.115 1.00 53.88 248 GLY A CA 1
ATOM 1927 C C . GLY A 1 248 ? -55.150 13.691 -14.844 1.00 53.88 248 GLY A C 1
ATOM 1928 O O . GLY A 1 248 ? -55.993 12.928 -14.329 1.00 53.88 248 GLY A O 1
#

Sequence (248 aa):
MGTIDDILNKEPAEEVAEVTEPENVGPEPKAEEQPRDETGKFAAKGEEESASPAPEAEEPPFDHAAVKGERTRRQEAERKLSELEEQLKALQSPPPPPEDPASLWEDEEKWQAQFGSKIASQAALNSRLDMSEMLARREHKEDFDQMKETFIKLANDNPALGQQALNDPDPWEKAYQIAKNHATMQELGATDLASMKEKIREELMAEMAATTPVTRQSVPPTLSGERNVGDRKGPEWGGPKPLSELLG